Protein AF-K1V2Y6-F1 (afdb_monomer_lite)

Sequence (268 aa):
MAPQPPSPSTVHPDRLVDAHNSGSFIQLQKGDAKVVPPLTASVAVAVDGRPIAPVGLAAPDGSMNMGKQVMSPALLFSETAAEAPTPQSSLPAIDVVIPQTKPLTDALWDKLDDVVNRIDGGWGKVEKEAAEGHDGRKILVAGLLPPPLTLNSSKLQNDAAYVTHMTRLTQLSLHSDVVLKALPPVIDTTVASEPWWEDERELARVVKIIPAAASAGTVSKEDGVIVPISGEKWYALFRQCVAELGEDKGAMTDIMAANAERLYALTQ

Structure (mmCIF, N/CA/C/O backbone):
data_AF-K1V2Y6-F1
#
_entry.id   AF-K1V2Y6-F1
#
loop_
_atom_site.group_PDB
_atom_site.id
_atom_site.type_symbol
_atom_site.label_atom_id
_atom_site.label_alt_id
_atom_site.label_comp_id
_atom_site.label_asym_id
_atom_site.label_entity_id
_atom_site.label_seq_id
_atom_site.pdbx_PDB_ins_code
_atom_site.Cartn_x
_atom_site.Cartn_y
_atom_site.Cartn_z
_atom_site.occupancy
_atom_site.B_iso_or_equiv
_atom_site.auth_seq_id
_atom_site.auth_comp_id
_atom_site.auth_asym_id
_atom_site.auth_atom_id
_atom_site.pdbx_PDB_model_num
ATOM 1 N N . MET A 1 1 ? 28.833 -9.758 23.414 1.00 58.53 1 MET A N 1
ATOM 2 C CA . MET A 1 1 ? 27.531 -9.064 23.509 1.00 58.53 1 MET A CA 1
ATOM 3 C C . MET A 1 1 ? 27.225 -8.514 22.132 1.00 58.53 1 MET A C 1
ATOM 5 O O . MET A 1 1 ? 28.069 -7.801 21.606 1.00 58.53 1 MET A O 1
ATOM 9 N N . ALA A 1 2 ? 26.109 -8.907 21.520 1.00 57.78 2 ALA A N 1
ATOM 10 C CA . ALA A 1 2 ? 25.683 -8.296 20.264 1.00 57.78 2 ALA A CA 1
ATOM 11 C C . ALA A 1 2 ? 25.180 -6.863 20.546 1.00 57.78 2 ALA A C 1
ATOM 13 O O . ALA A 1 2 ? 24.573 -6.653 21.602 1.00 57.78 2 ALA A O 1
ATOM 14 N N . PRO A 1 3 ? 25.462 -5.878 19.675 1.00 69.50 3 PRO A N 1
ATOM 15 C CA . PRO A 1 3 ? 24.924 -4.528 19.817 1.00 69.50 3 PRO A CA 1
ATOM 16 C C . PRO A 1 3 ? 23.391 -4.567 19.777 1.00 69.50 3 PRO A C 1
ATOM 18 O O . PRO A 1 3 ? 22.807 -5.341 19.021 1.00 69.50 3 PRO A O 1
ATOM 21 N N . GLN A 1 4 ? 22.739 -3.756 20.616 1.00 67.50 4 GLN A N 1
ATOM 22 C CA . GLN A 1 4 ? 21.285 -3.602 20.553 1.00 67.50 4 GLN A CA 1
ATOM 23 C C . GLN A 1 4 ? 20.895 -2.944 19.222 1.00 67.50 4 GLN A C 1
ATOM 25 O O . GLN A 1 4 ? 21.634 -2.074 18.749 1.00 67.50 4 GLN A O 1
ATOM 30 N N . PRO A 1 5 ? 19.757 -3.336 18.621 1.00 66.06 5 PRO A N 1
ATOM 31 C CA . PRO A 1 5 ? 19.265 -2.676 17.424 1.00 66.06 5 PRO A CA 1
ATOM 32 C C . PRO A 1 5 ? 19.012 -1.185 17.712 1.00 66.06 5 PRO A C 1
ATOM 34 O O . PRO A 1 5 ? 18.640 -0.829 18.837 1.00 66.06 5 PRO A O 1
ATOM 37 N N . PRO A 1 6 ? 19.240 -0.301 16.726 1.00 64.75 6 PRO A N 1
ATOM 38 C CA . PRO A 1 6 ? 18.967 1.122 16.879 1.00 64.75 6 PRO A CA 1
ATOM 39 C C . PRO A 1 6 ? 17.493 1.349 17.232 1.00 64.75 6 PRO A C 1
ATOM 41 O O . PRO A 1 6 ? 16.613 0.602 16.807 1.00 64.75 6 PRO A O 1
ATOM 44 N N . SER A 1 7 ? 17.212 2.400 18.008 1.00 68.19 7 SER A N 1
ATOM 45 C CA . SER A 1 7 ? 15.826 2.761 18.320 1.00 68.19 7 SER A CA 1
ATOM 46 C C . SER A 1 7 ? 15.068 3.046 17.016 1.00 68.19 7 SER A C 1
ATOM 48 O O . SER A 1 7 ? 15.585 3.817 16.199 1.00 68.19 7 SER A O 1
ATOM 50 N N . PRO A 1 8 ? 13.837 2.538 16.826 1.00 61.91 8 PRO A N 1
ATOM 51 C CA . PRO A 1 8 ? 13.010 2.825 15.650 1.00 61.91 8 PRO A CA 1
ATOM 52 C C . PRO A 1 8 ? 12.857 4.324 15.354 1.00 61.91 8 PRO A C 1
ATOM 54 O O . PRO A 1 8 ? 12.756 4.745 14.207 1.00 61.91 8 PRO A O 1
ATOM 57 N N . SER A 1 9 ? 12.921 5.152 16.399 1.00 65.50 9 SER A N 1
ATOM 58 C CA . SER A 1 9 ? 12.870 6.613 16.317 1.00 65.50 9 SER A CA 1
ATOM 59 C C . SER A 1 9 ? 14.142 7.279 15.770 1.00 65.50 9 SER A C 1
ATOM 61 O O . SER A 1 9 ? 14.173 8.501 15.691 1.00 65.50 9 SER A O 1
ATOM 63 N N . THR A 1 10 ? 15.205 6.520 15.479 1.00 69.81 10 THR A N 1
ATOM 64 C CA . THR A 1 10 ? 16.507 7.038 15.010 1.00 69.81 10 THR A CA 1
ATOM 65 C C . THR A 1 10 ? 16.841 6.656 13.569 1.00 69.81 10 THR A C 1
ATOM 67 O O . THR A 1 10 ? 17.795 7.192 13.004 1.00 69.81 10 THR A O 1
ATOM 70 N N . VAL A 1 11 ? 16.055 5.770 12.949 1.00 75.50 11 VAL A N 1
ATOM 71 C CA . VAL A 1 11 ? 16.239 5.365 11.550 1.00 75.50 11 VAL A CA 1
ATOM 72 C C . VAL A 1 11 ? 15.386 6.271 10.662 1.00 75.50 11 VAL A C 1
ATOM 74 O O . VAL A 1 11 ? 14.174 6.099 10.536 1.00 75.50 11 VAL A O 1
ATOM 77 N N . HIS A 1 12 ? 16.028 7.270 10.060 1.00 76.44 12 HIS A N 1
ATOM 78 C CA . HIS A 1 12 ? 15.397 8.189 9.113 1.00 76.44 12 HIS A CA 1
ATOM 79 C C . HIS A 1 12 ? 15.939 7.923 7.707 1.00 76.44 12 HIS A C 1
ATOM 81 O O . HIS A 1 12 ? 17.158 7.767 7.573 1.00 76.44 12 HIS A O 1
ATOM 87 N N . PRO A 1 13 ? 15.085 7.896 6.666 1.00 77.00 13 PRO A N 1
ATOM 88 C CA . PRO A 1 13 ? 15.591 7.828 5.305 1.00 77.00 13 PRO A CA 1
ATOM 89 C C . PRO A 1 13 ? 16.355 9.114 4.973 1.00 77.00 13 PRO A C 1
ATOM 91 O O . PRO A 1 13 ? 16.107 10.163 5.568 1.00 77.00 13 PRO A O 1
ATOM 94 N N . ASP A 1 14 ? 17.278 9.058 4.017 1.00 79.19 14 ASP A N 1
ATOM 95 C CA . ASP A 1 14 ? 18.017 10.262 3.601 1.00 79.19 14 ASP A CA 1
ATOM 96 C C . ASP A 1 14 ? 17.123 11.289 2.894 1.00 79.19 14 ASP A C 1
ATOM 98 O O . ASP A 1 14 ? 17.366 12.496 2.942 1.00 79.19 14 ASP A O 1
ATOM 102 N N . ARG A 1 15 ? 16.064 10.802 2.250 1.00 77.25 15 ARG A N 1
ATOM 103 C CA . ARG A 1 15 ? 15.128 11.578 1.441 1.00 77.25 15 ARG A CA 1
ATOM 104 C C . ARG A 1 15 ? 13.790 10.861 1.334 1.00 77.25 15 ARG A C 1
ATOM 106 O O . ARG A 1 15 ? 13.697 9.664 1.593 1.00 77.25 15 ARG A O 1
ATOM 113 N N . LEU A 1 16 ? 12.773 11.608 0.923 1.00 72.25 16 LEU A N 1
ATOM 114 C CA . LEU A 1 16 ? 11.449 11.097 0.579 1.00 72.25 16 LEU A CA 1
ATOM 115 C C . LEU A 1 16 ? 11.135 11.420 -0.886 1.00 72.25 16 LEU A C 1
ATOM 117 O O . LEU A 1 16 ? 11.496 12.498 -1.378 1.00 72.25 16 LEU A O 1
ATOM 121 N N . VAL A 1 17 ? 10.449 10.496 -1.557 1.00 74.00 17 VAL A N 1
ATOM 122 C CA . VAL A 1 17 ? 9.829 10.711 -2.870 1.00 74.00 17 VAL A CA 1
ATOM 123 C C . VAL A 1 17 ? 8.355 10.344 -2.768 1.00 74.00 17 VAL A C 1
ATOM 125 O O . VAL A 1 17 ? 8.012 9.208 -2.455 1.00 74.00 17 VAL A O 1
ATOM 128 N N . ASP A 1 18 ? 7.483 11.313 -3.037 1.00 69.31 18 ASP A N 1
ATOM 129 C CA . ASP A 1 18 ? 6.034 11.105 -3.042 1.00 69.31 18 ASP A CA 1
ATOM 130 C C . ASP A 1 18 ? 5.542 11.010 -4.487 1.00 69.31 18 ASP A C 1
ATOM 132 O O . ASP A 1 18 ? 5.416 12.006 -5.207 1.00 69.31 18 ASP A O 1
ATOM 136 N N . ALA A 1 19 ? 5.315 9.784 -4.943 1.00 62.69 19 ALA A N 1
ATOM 137 C CA . ALA A 1 19 ? 4.669 9.547 -6.219 1.00 62.69 19 ALA A CA 1
ATOM 138 C C . ALA A 1 19 ? 3.157 9.591 -6.006 1.00 62.69 19 ALA A C 1
ATOM 140 O O . ALA A 1 19 ? 2.675 8.751 -5.270 1.00 62.69 19 ALA A O 1
ATOM 141 N N . HIS A 1 20 ? 2.396 10.434 -6.705 1.00 63.47 20 HIS A N 1
ATOM 142 C CA . HIS A 1 20 ? 0.940 10.667 -6.585 1.00 63.47 20 HIS A CA 1
ATOM 143 C C . HIS A 1 20 ? 0.507 11.463 -5.348 1.00 63.47 20 HIS A C 1
ATOM 145 O O . HIS A 1 20 ? -0.026 10.905 -4.386 1.00 63.47 20 HIS A O 1
ATOM 151 N N . ASN A 1 21 ? 0.621 12.786 -5.446 1.00 56.56 21 ASN A N 1
ATOM 152 C CA . ASN A 1 21 ? -0.099 13.711 -4.583 1.00 56.56 21 ASN A CA 1
ATOM 153 C C . ASN A 1 21 ? -1.134 14.485 -5.414 1.00 56.56 21 ASN A C 1
ATOM 155 O O . ASN A 1 21 ? -0.781 15.214 -6.344 1.00 56.56 21 ASN A O 1
ATOM 159 N N . SER A 1 22 ? -2.420 14.325 -5.099 1.00 45.75 22 SER A N 1
ATOM 160 C CA . SER A 1 22 ? -3.503 15.092 -5.715 1.00 45.75 22 SER A CA 1
ATOM 161 C C . SER A 1 22 ? -3.604 16.479 -5.066 1.00 45.75 22 SER A C 1
ATOM 163 O O . SER A 1 22 ? -4.520 16.759 -4.298 1.00 45.75 22 SER A O 1
ATOM 165 N N . GLY A 1 23 ? -2.642 17.352 -5.367 1.00 39.84 23 GLY A N 1
ATOM 166 C CA . GLY A 1 23 ? -2.795 18.806 -5.231 1.00 39.84 23 GLY A CA 1
ATOM 167 C C . GLY A 1 23 ? -2.574 19.432 -3.851 1.00 39.84 23 GLY A C 1
ATOM 168 O O . GLY A 1 23 ? -2.610 20.657 -3.755 1.00 39.84 23 GLY A O 1
ATOM 169 N N . SER A 1 24 ? -2.275 18.669 -2.802 1.00 40.28 24 SER A N 1
ATOM 170 C CA . SER A 1 24 ? -1.803 19.237 -1.534 1.00 40.28 24 SER A CA 1
ATOM 171 C C . SER A 1 24 ? -0.589 18.460 -1.062 1.00 40.28 24 SER A C 1
ATOM 173 O O . SER A 1 24 ? -0.712 17.452 -0.363 1.00 40.28 24 SER A O 1
ATOM 175 N N . PHE A 1 25 ? 0.592 18.940 -1.460 1.00 42.94 25 PHE A N 1
ATOM 176 C CA . PHE A 1 25 ? 1.857 18.471 -0.908 1.00 42.94 25 PHE A CA 1
ATOM 177 C C . PHE A 1 25 ? 1.749 18.397 0.609 1.00 42.94 25 PHE A C 1
ATOM 179 O O . PHE A 1 25 ? 1.223 19.314 1.246 1.00 42.94 25 PHE A O 1
ATOM 186 N N . ILE A 1 26 ? 2.257 17.310 1.183 1.00 43.88 26 ILE A N 1
ATOM 187 C CA . ILE A 1 26 ? 2.395 17.193 2.627 1.00 43.88 26 ILE A CA 1
ATOM 188 C C . ILE A 1 26 ? 3.368 18.292 3.047 1.00 43.88 26 ILE A C 1
ATOM 190 O O . ILE A 1 26 ? 4.584 18.150 2.924 1.00 43.88 26 ILE A O 1
ATOM 194 N N . GLN A 1 27 ? 2.830 19.424 3.502 1.00 42.50 27 GLN A N 1
ATOM 195 C CA . GLN A 1 27 ? 3.599 20.389 4.265 1.00 42.50 27 GLN A CA 1
ATOM 196 C C . GLN A 1 27 ? 3.942 19.694 5.572 1.00 42.50 27 GLN A C 1
ATOM 198 O O . GLN A 1 27 ? 3.168 19.705 6.526 1.00 42.50 27 GLN A O 1
ATOM 203 N N . LEU A 1 28 ? 5.105 19.050 5.588 1.00 47.72 28 LEU A N 1
ATOM 204 C CA . LEU A 1 28 ? 5.756 18.629 6.812 1.00 47.72 28 LEU A CA 1
ATOM 205 C C . LEU A 1 28 ? 6.037 19.914 7.587 1.00 47.72 28 LEU A C 1
ATOM 207 O O . LEU A 1 28 ? 6.990 20.640 7.286 1.00 47.72 28 LEU A O 1
ATOM 211 N N . GLN A 1 29 ? 5.134 20.274 8.500 1.00 42.12 29 GLN A N 1
ATOM 212 C CA . GLN A 1 29 ? 5.320 21.466 9.303 1.00 42.12 29 GLN A CA 1
ATOM 213 C C . GLN A 1 29 ? 6.595 21.269 10.116 1.00 42.12 29 GLN A C 1
ATOM 215 O O . GLN A 1 29 ? 6.777 20.270 10.802 1.00 42.12 29 GLN A O 1
ATOM 220 N N . LYS A 1 30 ? 7.499 22.245 10.044 1.00 43.12 30 LYS A N 1
ATOM 221 C CA . LYS A 1 30 ? 8.776 22.242 10.773 1.00 43.12 30 LYS A CA 1
ATOM 222 C C . LYS A 1 30 ? 8.592 22.385 12.301 1.00 43.12 30 LYS A C 1
ATOM 224 O O . LYS A 1 30 ? 9.567 22.616 13.010 1.00 43.12 30 LYS A O 1
ATOM 229 N N . GLY A 1 31 ? 7.356 22.305 12.794 1.00 44.03 31 GLY A N 1
ATOM 230 C CA . GLY A 1 31 ? 6.991 22.419 14.199 1.00 44.03 31 GLY A CA 1
ATOM 231 C C . GLY A 1 31 ? 6.836 21.036 14.818 1.00 44.03 31 GLY A C 1
ATOM 232 O O . GLY A 1 31 ? 5.946 20.288 14.447 1.00 44.03 31 GLY A O 1
ATOM 233 N N . ASP A 1 32 ? 7.719 20.729 15.761 1.00 39.53 32 ASP A N 1
ATOM 234 C CA . ASP A 1 32 ? 7.672 19.631 16.737 1.00 39.53 32 ASP A CA 1
ATOM 235 C C . ASP A 1 32 ? 8.124 18.219 16.318 1.00 39.53 32 ASP A C 1
ATOM 237 O O . ASP A 1 32 ? 8.589 17.471 17.185 1.00 39.53 32 ASP A O 1
ATOM 241 N N . ALA A 1 33 ? 8.186 17.869 15.030 1.00 46.88 33 ALA A N 1
ATOM 242 C CA . ALA A 1 33 ? 8.890 16.655 14.600 1.00 46.88 33 ALA A CA 1
ATOM 243 C C . ALA A 1 33 ? 10.394 16.916 14.413 1.00 46.88 33 ALA A C 1
ATOM 245 O O . ALA A 1 33 ? 10.852 17.430 13.389 1.00 46.88 33 ALA A O 1
ATOM 246 N N . LYS A 1 34 ? 11.206 16.531 15.405 1.00 49.88 34 LYS A N 1
ATOM 247 C CA . LYS A 1 34 ? 12.663 16.435 15.234 1.00 49.88 34 LYS A CA 1
ATOM 248 C C . LYS A 1 34 ? 12.961 15.416 14.120 1.00 49.88 34 LYS A C 1
ATOM 250 O O . LYS A 1 34 ? 12.931 14.216 14.355 1.00 49.88 34 LYS A O 1
ATOM 255 N N . VAL A 1 35 ? 13.306 15.931 12.938 1.00 58.50 35 VAL A N 1
ATOM 256 C CA . VAL A 1 35 ? 13.871 15.224 11.771 1.00 58.50 35 VAL A CA 1
ATOM 257 C C . VAL A 1 35 ? 12.844 14.493 10.888 1.00 58.50 35 VAL A C 1
ATOM 259 O O . VAL A 1 35 ? 12.757 13.264 10.878 1.00 58.50 35 VAL A O 1
ATOM 262 N N . VAL A 1 36 ? 12.117 15.249 10.056 1.00 57.72 36 VAL A N 1
ATOM 263 C CA . VAL A 1 36 ? 11.545 14.691 8.818 1.00 57.72 36 VAL A CA 1
ATOM 264 C C . VAL A 1 36 ? 12.485 14.997 7.642 1.00 57.72 36 VAL A C 1
ATOM 266 O O . VAL A 1 36 ? 12.872 16.158 7.482 1.00 57.72 36 VAL A O 1
ATOM 269 N N . PRO A 1 37 ? 12.891 13.994 6.843 1.00 64.31 37 PRO A N 1
ATOM 270 C CA . PRO A 1 37 ? 13.761 14.197 5.682 1.00 64.31 37 PRO A CA 1
ATOM 271 C C . PRO A 1 37 ? 13.122 15.101 4.617 1.00 64.31 37 PRO A C 1
ATOM 273 O O . PRO A 1 37 ? 11.896 15.108 4.483 1.00 64.31 37 PRO A O 1
ATOM 276 N N . PRO A 1 38 ? 13.923 15.855 3.842 1.00 65.75 38 PRO A N 1
ATOM 277 C CA . PRO A 1 38 ? 13.399 16.695 2.773 1.00 65.75 38 PRO A CA 1
ATOM 278 C C . PRO A 1 38 ? 12.773 15.848 1.652 1.00 65.75 38 PRO A C 1
ATOM 280 O O . PRO A 1 38 ? 13.292 14.790 1.280 1.00 65.75 38 PRO A O 1
ATOM 283 N N . LEU A 1 39 ? 11.668 16.339 1.085 1.00 66.12 39 LEU A N 1
ATOM 284 C CA . LEU A 1 39 ? 11.108 15.816 -0.161 1.00 66.12 39 LEU A CA 1
ATOM 285 C C . LEU A 1 39 ? 12.048 16.199 -1.313 1.00 66.12 39 LEU A C 1
ATOM 287 O O . LEU A 1 39 ? 12.338 17.379 -1.501 1.00 66.12 39 LEU A O 1
ATOM 291 N N . THR A 1 40 ? 12.534 15.214 -2.069 1.00 64.25 40 THR A N 1
ATOM 292 C CA . THR A 1 40 ? 13.549 15.433 -3.126 1.00 64.25 40 THR A CA 1
ATOM 293 C C . THR A 1 40 ? 12.996 15.324 -4.543 1.00 64.25 40 THR A C 1
ATOM 295 O O . THR A 1 40 ? 13.532 15.942 -5.464 1.00 64.25 40 THR A O 1
ATOM 298 N N . ALA A 1 41 ? 11.900 14.589 -4.724 1.00 62.94 41 ALA A N 1
ATOM 299 C CA . ALA A 1 41 ? 11.197 14.464 -5.992 1.00 62.94 41 ALA A CA 1
ATOM 300 C C . ALA A 1 41 ? 9.711 14.153 -5.764 1.00 62.94 41 ALA A C 1
ATOM 302 O O . ALA A 1 41 ? 9.315 13.704 -4.684 1.00 62.94 41 ALA A O 1
ATOM 303 N N . SER A 1 42 ? 8.894 14.391 -6.789 1.00 64.44 42 SER A N 1
ATOM 304 C CA . SER A 1 42 ? 7.477 14.022 -6.786 1.00 64.44 42 SER A CA 1
ATOM 305 C C . SER A 1 42 ? 7.043 13.556 -8.170 1.00 64.44 42 SER A C 1
ATOM 307 O O . SER A 1 42 ? 7.584 14.006 -9.180 1.00 64.44 42 SER A O 1
ATOM 309 N N . VAL A 1 43 ? 6.065 12.656 -8.226 1.00 62.62 43 VAL A N 1
ATOM 310 C CA . VAL A 1 43 ? 5.520 12.162 -9.499 1.00 62.62 43 VAL A CA 1
ATOM 311 C C . VAL A 1 43 ? 4.056 12.537 -9.598 1.00 62.62 43 VAL A C 1
ATOM 313 O O . VAL A 1 43 ? 3.275 12.275 -8.681 1.00 62.62 43 VAL A O 1
ATOM 316 N N . ALA A 1 44 ? 3.698 13.177 -10.708 1.00 63.19 44 ALA A N 1
ATOM 317 C CA . ALA A 1 44 ? 2.331 13.573 -11.009 1.00 63.19 44 ALA A CA 1
ATOM 318 C C . ALA A 1 44 ? 1.752 12.636 -12.069 1.00 63.19 44 ALA A C 1
ATOM 320 O O . ALA A 1 44 ? 2.407 12.323 -13.062 1.00 63.19 44 ALA A O 1
ATOM 321 N N . VAL A 1 45 ? 0.508 12.214 -11.871 1.00 58.66 45 VAL A N 1
ATOM 322 C CA . VAL A 1 45 ? -0.106 11.173 -12.697 1.00 58.66 45 VAL A CA 1
ATOM 323 C C . VAL A 1 45 ? -1.267 11.731 -13.493 1.00 58.66 45 VAL A C 1
ATOM 325 O O . VAL A 1 45 ? -2.284 12.117 -12.924 1.00 58.66 45 VAL A O 1
ATOM 328 N N . ALA A 1 46 ? -1.102 11.794 -14.816 1.00 58.72 46 ALA A N 1
ATOM 329 C CA . ALA A 1 46 ? -2.128 12.290 -15.727 1.00 58.72 46 ALA A CA 1
ATOM 330 C C . ALA A 1 46 ? -3.104 11.175 -16.095 1.00 58.72 46 ALA A C 1
ATOM 332 O O . ALA A 1 46 ? -2.778 10.276 -16.866 1.00 58.72 46 ALA A O 1
ATOM 333 N N . VAL A 1 47 ? -4.323 11.282 -15.575 1.00 53.25 47 VAL A N 1
ATOM 334 C CA . VAL A 1 47 ? -5.370 10.264 -15.733 1.00 53.25 47 VAL A CA 1
ATOM 335 C C . VAL A 1 47 ? -6.022 10.269 -17.130 1.00 53.25 47 VAL A C 1
ATOM 337 O O . VAL A 1 47 ? -6.588 9.264 -17.525 1.00 53.25 47 VAL A O 1
ATOM 340 N N . ASP A 1 48 ? -5.856 11.325 -17.937 1.00 51.75 48 ASP A N 1
ATOM 341 C CA . ASP A 1 48 ? -6.516 11.451 -19.257 1.00 51.75 48 ASP A CA 1
ATOM 342 C C . ASP A 1 48 ? -5.591 11.997 -20.362 1.00 51.75 48 ASP A C 1
ATOM 344 O O . ASP A 1 48 ? -6.033 12.690 -21.281 1.00 51.75 48 ASP A O 1
ATOM 348 N N . GLY A 1 49 ? -4.270 11.826 -20.224 1.00 44.62 49 GLY A N 1
ATOM 349 C CA . GLY A 1 49 ? -3.286 12.456 -21.121 1.00 44.62 49 GLY A CA 1
ATOM 350 C C . GLY A 1 49 ? -3.287 13.995 -21.083 1.00 44.62 49 GLY A C 1
ATOM 351 O O . GLY A 1 49 ? -2.533 14.642 -21.809 1.00 44.62 49 GLY A O 1
ATOM 352 N N . ARG A 1 50 ? -4.117 14.603 -20.225 1.00 43.22 50 ARG A N 1
ATOM 353 C CA . ARG A 1 50 ? -4.117 16.041 -19.969 1.00 43.22 50 ARG A CA 1
ATOM 354 C C . ARG A 1 50 ? -2.931 16.374 -19.063 1.00 43.22 50 ARG A C 1
ATOM 356 O O . ARG A 1 50 ? -2.810 15.763 -17.999 1.00 43.22 50 ARG A O 1
ATOM 363 N N . PRO A 1 51 ? -2.069 17.330 -19.445 1.00 42.56 51 PRO A N 1
ATOM 364 C CA . PRO A 1 51 ? -0.972 17.749 -18.590 1.00 42.56 51 PRO A CA 1
ATOM 365 C C . PRO A 1 51 ? -1.537 18.304 -17.279 1.00 42.56 51 PRO A C 1
ATOM 367 O O . PRO A 1 51 ? -2.347 19.233 -17.282 1.00 42.56 51 PRO A O 1
ATOM 370 N N . ILE A 1 52 ? -1.114 17.730 -16.153 1.00 48.41 52 ILE A N 1
ATOM 371 C CA . ILE A 1 52 ? -1.294 18.357 -14.846 1.00 48.41 52 ILE A CA 1
ATOM 372 C C . ILE A 1 52 ? -0.312 19.522 -14.826 1.00 48.41 52 ILE A C 1
ATOM 374 O O . ILE A 1 52 ? 0.887 19.313 -15.012 1.00 48.41 52 ILE A O 1
ATOM 378 N N . ALA A 1 53 ? -0.810 20.748 -14.653 1.00 47.62 53 ALA A N 1
ATOM 379 C CA . ALA A 1 53 ? 0.062 21.907 -14.519 1.00 47.62 53 ALA A CA 1
ATOM 380 C C . ALA A 1 53 ? 1.073 21.646 -13.383 1.00 47.62 53 ALA A C 1
ATOM 382 O O . ALA A 1 53 ? 0.655 21.174 -12.322 1.00 47.62 53 ALA A O 1
ATOM 383 N N . PRO A 1 54 ? 2.378 21.914 -13.573 1.00 46.53 54 PRO A N 1
ATOM 384 C CA . PRO A 1 54 ? 3.351 21.779 -12.499 1.00 46.53 54 PRO A CA 1
ATOM 385 C C . PRO A 1 54 ? 2.930 22.697 -11.348 1.00 46.53 54 PRO A C 1
ATOM 387 O O . PRO A 1 54 ? 2.949 23.923 -11.471 1.00 46.53 54 PRO A O 1
ATOM 390 N N . VAL A 1 55 ? 2.476 22.104 -10.243 1.00 46.03 55 VAL A N 1
ATOM 391 C CA . VAL A 1 55 ? 2.101 22.850 -9.041 1.00 46.03 55 VAL A CA 1
ATOM 392 C C . VAL A 1 55 ? 3.401 23.176 -8.314 1.00 46.03 55 VAL A C 1
ATOM 394 O O . VAL A 1 55 ? 3.901 22.384 -7.522 1.00 46.03 55 VAL A O 1
ATOM 397 N N . GLY A 1 56 ? 3.993 24.324 -8.642 1.00 42.38 56 GLY A N 1
ATOM 398 C CA . GLY A 1 56 ? 5.183 24.820 -7.958 1.00 42.38 56 GLY A CA 1
ATOM 399 C C . GLY A 1 56 ? 4.857 25.232 -6.521 1.00 42.38 56 GLY A C 1
ATOM 400 O O . GLY A 1 56 ? 3.927 26.002 -6.286 1.00 42.38 56 GLY A O 1
ATOM 401 N N . LEU A 1 57 ? 5.640 24.750 -5.556 1.00 43.03 57 LEU A N 1
ATOM 402 C CA . LEU A 1 5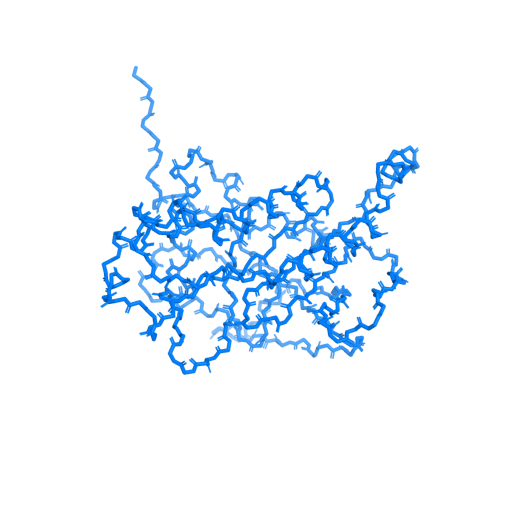7 ? 5.695 25.321 -4.211 1.00 43.03 57 LEU A CA 1
ATOM 403 C C . LEU A 1 57 ? 6.796 26.384 -4.162 1.00 43.03 57 LEU A C 1
ATOM 405 O O . LEU A 1 57 ? 7.949 26.113 -4.498 1.00 43.03 57 LEU A O 1
ATOM 409 N N . ALA A 1 58 ? 6.454 27.576 -3.678 1.00 38.12 58 ALA A N 1
ATOM 410 C CA . ALA A 1 58 ? 7.447 28.496 -3.142 1.00 38.12 58 ALA A CA 1
ATOM 411 C C . ALA A 1 58 ? 7.894 27.970 -1.769 1.00 38.12 58 ALA A C 1
ATOM 413 O O . ALA A 1 58 ? 7.056 27.716 -0.900 1.00 38.12 58 ALA A O 1
ATOM 414 N N . ALA A 1 59 ? 9.197 27.788 -1.558 1.00 43.62 59 ALA A N 1
ATOM 415 C CA . ALA A 1 59 ? 9.736 27.572 -0.224 1.00 43.62 59 ALA A CA 1
ATOM 416 C C . ALA A 1 59 ? 9.537 28.843 0.635 1.00 43.62 59 ALA A C 1
ATOM 418 O O . ALA A 1 59 ? 9.278 29.923 0.096 1.00 43.62 59 ALA A O 1
ATOM 419 N N . PRO A 1 60 ? 9.651 28.755 1.975 1.00 42.22 60 PRO A N 1
ATOM 420 C CA . PRO A 1 60 ? 9.450 29.898 2.876 1.00 42.22 60 PRO A CA 1
ATOM 421 C C . PRO A 1 60 ? 10.393 31.088 2.621 1.00 42.22 60 PRO A C 1
ATOM 423 O O . PRO A 1 60 ? 10.130 32.187 3.097 1.00 42.22 60 PRO A O 1
ATOM 426 N N . ASP A 1 61 ? 11.486 30.871 1.889 1.00 46.12 61 ASP A N 1
ATOM 427 C CA . ASP A 1 61 ? 12.465 31.877 1.465 1.00 46.12 61 ASP A CA 1
ATOM 428 C C . ASP A 1 61 ? 12.231 32.396 0.029 1.00 46.12 61 ASP A C 1
ATOM 430 O O . ASP A 1 61 ? 13.033 33.171 -0.490 1.00 46.12 61 ASP A O 1
ATOM 434 N N . GLY A 1 62 ? 11.142 31.981 -0.626 1.00 45.72 62 GLY A N 1
ATOM 435 C CA . GLY A 1 62 ? 10.832 32.323 -2.014 1.00 45.72 62 GLY A CA 1
ATOM 436 C C . GLY A 1 62 ? 11.622 31.527 -3.057 1.00 45.72 62 GLY A C 1
ATOM 437 O O . GLY A 1 62 ? 11.404 31.731 -4.252 1.00 45.72 62 GLY A O 1
ATOM 438 N N . SER A 1 63 ? 12.503 30.605 -2.651 1.00 45.84 63 SER A N 1
ATOM 439 C CA . SER A 1 63 ? 13.170 29.693 -3.582 1.00 45.84 63 SER A CA 1
ATOM 440 C C . SER A 1 63 ? 12.216 28.568 -3.994 1.00 45.84 63 SER A C 1
ATOM 442 O O . SER A 1 63 ? 11.479 28.016 -3.181 1.00 45.84 63 SER A O 1
ATOM 444 N N . MET A 1 64 ? 12.166 28.219 -5.277 1.00 43.66 64 MET A N 1
ATOM 445 C CA . MET A 1 64 ? 11.437 27.023 -5.696 1.00 43.66 64 MET A CA 1
ATOM 446 C C . MET A 1 64 ? 12.356 25.814 -5.513 1.00 43.66 64 MET A C 1
ATOM 448 O O . MET A 1 64 ? 13.222 25.568 -6.351 1.00 43.66 64 MET A O 1
ATOM 452 N N . ASN A 1 65 ? 12.157 25.032 -4.448 1.00 43.69 65 ASN A N 1
ATOM 453 C CA . ASN A 1 65 ? 12.681 23.666 -4.387 1.00 43.69 65 ASN A CA 1
ATOM 454 C C . ASN A 1 65 ? 11.848 22.796 -5.335 1.00 43.69 65 ASN A C 1
ATOM 456 O O . ASN A 1 65 ? 10.986 22.028 -4.913 1.00 43.69 65 ASN A O 1
ATOM 460 N N . MET A 1 66 ? 12.068 22.963 -6.637 1.00 50.28 66 MET A N 1
ATOM 461 C CA . MET A 1 66 ? 11.493 22.090 -7.651 1.00 50.28 66 MET A CA 1
ATOM 462 C C . MET A 1 66 ? 12.270 20.779 -7.602 1.00 50.28 66 MET A C 1
ATOM 464 O O . MET A 1 66 ? 13.247 20.588 -8.324 1.00 50.28 66 MET A O 1
ATOM 468 N N . GLY A 1 67 ? 11.853 19.877 -6.710 1.00 53.88 67 GLY A N 1
ATOM 469 C CA . GLY A 1 67 ? 12.171 18.465 -6.881 1.00 53.88 67 GLY A CA 1
ATOM 470 C C . GLY A 1 67 ? 11.797 18.046 -8.304 1.00 53.88 67 GLY A C 1
ATOM 471 O O . GLY A 1 67 ? 10.865 18.600 -8.895 1.00 53.88 67 GLY A O 1
ATOM 472 N N . LYS A 1 68 ? 12.537 17.101 -8.888 1.00 59.75 68 LYS A N 1
ATOM 473 C CA . LYS A 1 68 ? 12.258 16.651 -10.257 1.00 59.75 68 LYS A CA 1
ATOM 474 C C . LYS A 1 68 ? 10.817 16.145 -10.330 1.00 59.75 68 LYS A C 1
ATOM 476 O O . LYS A 1 68 ? 10.436 15.269 -9.553 1.00 59.75 68 LYS A O 1
ATOM 481 N N . GLN A 1 69 ? 10.033 16.723 -11.237 1.00 61.94 69 GLN A N 1
ATOM 482 C CA . GLN A 1 69 ? 8.665 16.300 -11.504 1.00 61.94 69 GLN A CA 1
ATOM 483 C C . GLN A 1 69 ? 8.654 15.470 -12.783 1.00 61.94 69 GLN A C 1
ATOM 485 O O . GLN A 1 69 ? 9.067 15.949 -13.839 1.00 61.94 69 GLN A O 1
ATOM 490 N N . VAL A 1 70 ? 8.169 14.235 -12.687 1.00 62.69 70 VAL A N 1
ATOM 491 C CA . VAL A 1 70 ? 7.950 13.359 -13.843 1.00 62.69 70 VAL A CA 1
ATOM 492 C C . VAL A 1 70 ? 6.460 13.091 -13.990 1.00 62.69 70 VAL A C 1
ATOM 494 O O . VAL A 1 70 ? 5.732 13.002 -12.999 1.00 62.69 70 VAL A O 1
ATOM 497 N N . MET A 1 71 ? 6.011 13.016 -15.243 1.00 64.62 71 MET A N 1
ATOM 498 C CA . MET A 1 71 ? 4.666 12.581 -15.591 1.00 64.62 71 MET A CA 1
ATOM 499 C C . MET A 1 71 ? 4.701 11.121 -16.021 1.00 64.62 71 MET A C 1
ATOM 501 O O . MET A 1 71 ? 5.495 10.753 -16.885 1.00 64.62 71 MET A O 1
ATOM 505 N N . SER A 1 72 ? 3.822 10.316 -15.435 1.00 63.62 72 SER A N 1
ATOM 506 C CA . SER A 1 72 ? 3.665 8.898 -15.755 1.00 63.62 72 SER A CA 1
ATOM 507 C C . SER A 1 72 ? 2.264 8.626 -16.325 1.00 63.62 72 SER A C 1
ATOM 509 O O . SER A 1 72 ? 1.300 9.283 -15.906 1.00 63.62 72 SER A O 1
ATOM 511 N N . PRO A 1 73 ? 2.132 7.734 -17.329 1.00 68.31 73 PRO A N 1
ATOM 512 C CA . PRO A 1 73 ? 0.846 7.371 -17.902 1.00 68.31 73 PRO A CA 1
ATOM 513 C C . PRO A 1 73 ? 0.071 6.503 -16.909 1.00 68.31 73 PRO A C 1
ATOM 515 O O . PRO A 1 73 ? 0.597 5.506 -16.414 1.00 68.31 73 PRO A O 1
ATOM 518 N N . ALA A 1 74 ? -1.195 6.850 -16.677 1.00 74.75 74 ALA A N 1
ATOM 519 C CA . ALA A 1 74 ? -2.091 6.052 -15.853 1.00 74.75 74 ALA A CA 1
ATOM 520 C C . ALA A 1 74 ? -3.157 5.322 -16.666 1.00 74.75 74 ALA A C 1
ATOM 522 O O . ALA A 1 74 ? -3.785 5.877 -17.567 1.00 74.75 74 ALA A O 1
ATOM 523 N N . LEU A 1 75 ? -3.403 4.081 -16.272 1.00 76.56 75 LEU A N 1
ATOM 524 C CA . LEU A 1 75 ? -4.570 3.294 -16.613 1.00 76.56 75 LEU A CA 1
ATOM 525 C C . LEU A 1 75 ? -5.570 3.430 -15.468 1.00 76.56 75 LEU A C 1
ATOM 527 O O . LEU A 1 75 ? -5.323 2.947 -14.361 1.00 76.56 75 LEU A O 1
ATOM 531 N N . LEU A 1 76 ? -6.697 4.097 -15.724 1.00 76.81 76 LEU A N 1
ATOM 532 C CA . LEU A 1 76 ? -7.769 4.187 -14.740 1.00 76.81 76 LEU A CA 1
ATOM 533 C C . LEU A 1 76 ? -8.492 2.841 -14.648 1.00 76.81 76 LEU A C 1
ATOM 535 O O . LEU A 1 76 ? -9.146 2.394 -15.594 1.00 76.81 76 LEU A O 1
ATOM 539 N N . PHE A 1 77 ? -8.408 2.212 -13.485 1.00 76.62 77 PHE A N 1
ATOM 540 C CA . PHE A 1 77 ? -9.095 0.965 -13.213 1.00 76.62 77 PHE A CA 1
ATOM 541 C C . PHE A 1 77 ? -10.520 1.246 -12.720 1.00 76.62 77 PHE A C 1
ATOM 543 O O . PHE A 1 77 ? -10.738 1.574 -11.556 1.00 76.62 77 PHE A O 1
ATOM 550 N N . SER A 1 78 ? -11.503 1.132 -13.615 1.00 75.56 78 SER A N 1
ATOM 551 C CA . SER A 1 78 ? -12.922 1.293 -13.278 1.00 75.56 78 SER A CA 1
ATOM 552 C C . SER A 1 78 ? -13.691 -0.018 -13.429 1.00 75.56 78 SER A C 1
ATOM 554 O O . SER A 1 78 ? -13.479 -0.786 -14.375 1.00 75.56 78 SER A O 1
ATOM 556 N N . GLU A 1 79 ? -14.651 -0.237 -12.531 1.00 70.81 79 GLU A N 1
ATOM 557 C CA . GLU A 1 79 ? -15.628 -1.326 -12.615 1.00 70.81 79 GLU A CA 1
ATOM 558 C C . GLU A 1 79 ? -16.404 -1.270 -13.938 1.00 70.81 79 GLU A C 1
ATOM 560 O O . GLU A 1 79 ? -16.556 -2.283 -14.616 1.00 70.81 79 GLU A O 1
ATOM 565 N N . THR A 1 80 ? -16.777 -0.061 -14.369 1.00 70.88 80 THR A N 1
ATOM 566 C CA . THR A 1 80 ? -17.591 0.186 -15.569 1.00 70.88 80 THR A CA 1
ATOM 567 C C . THR A 1 80 ? -16.840 0.051 -16.892 1.00 70.88 80 THR A C 1
ATOM 569 O O . THR A 1 80 ? -17.469 0.056 -17.950 1.00 70.88 80 THR A O 1
ATOM 572 N N . ALA A 1 81 ? -15.509 -0.058 -16.874 1.00 67.44 81 ALA A N 1
ATOM 573 C CA . ALA A 1 81 ? -14.734 -0.196 -18.103 1.00 67.44 81 ALA A CA 1
ATOM 574 C C . ALA A 1 81 ? -14.963 -1.589 -18.715 1.00 67.44 81 ALA A C 1
ATOM 576 O O . ALA A 1 81 ? -14.588 -2.594 -18.111 1.00 67.44 81 ALA A O 1
ATOM 577 N N . ALA A 1 82 ? -15.572 -1.655 -19.901 1.00 60.47 82 ALA A N 1
ATOM 578 C CA . ALA A 1 82 ? -15.886 -2.920 -20.571 1.00 60.47 82 ALA A CA 1
ATOM 579 C C . ALA A 1 82 ? -14.632 -3.702 -21.006 1.00 60.47 82 ALA A C 1
ATOM 581 O O . ALA A 1 82 ? -14.647 -4.929 -21.024 1.00 60.47 82 ALA A O 1
ATOM 582 N N . GLU A 1 83 ? -13.536 -3.003 -21.304 1.00 61.06 83 GLU A N 1
ATOM 583 C CA . GLU A 1 83 ? -12.259 -3.599 -21.694 1.00 61.06 83 GLU A CA 1
ATOM 584 C C . GLU A 1 83 ? -11.111 -3.008 -20.877 1.00 61.06 83 GLU A C 1
ATOM 586 O O . GLU A 1 83 ? -11.133 -1.838 -20.484 1.00 61.06 83 GLU A O 1
ATOM 591 N N . ALA A 1 84 ? -10.100 -3.838 -20.610 1.00 57.47 84 ALA A N 1
ATOM 592 C CA . ALA A 1 84 ? -8.856 -3.369 -20.021 1.00 57.47 84 ALA A CA 1
ATOM 593 C C . ALA A 1 84 ? -8.122 -2.482 -21.037 1.00 57.47 84 ALA A C 1
ATOM 595 O O . ALA A 1 84 ? -7.989 -2.879 -22.198 1.00 57.47 84 ALA A O 1
ATOM 596 N N . PRO A 1 85 ? -7.619 -1.312 -20.628 1.00 59.38 85 PRO A N 1
ATOM 597 C CA . PRO A 1 85 ? -6.897 -0.439 -21.535 1.00 59.38 85 PRO A CA 1
ATOM 598 C C . PRO A 1 85 ? -5.590 -1.093 -22.008 1.00 59.38 85 PRO A C 1
ATOM 600 O O . PRO A 1 85 ? -4.809 -1.617 -21.213 1.00 59.38 85 PRO A O 1
ATOM 603 N N . THR A 1 86 ? -5.343 -1.051 -23.318 1.00 62.72 86 THR A N 1
ATOM 604 C CA . THR A 1 86 ? -4.104 -1.563 -23.914 1.00 62.72 86 THR A CA 1
ATOM 605 C C . THR A 1 86 ? -2.971 -0.563 -23.679 1.00 62.72 86 THR A C 1
ATOM 607 O O . THR A 1 86 ? -3.113 0.608 -24.046 1.00 62.72 86 THR A O 1
ATOM 610 N N . PRO A 1 87 ? -1.827 -0.975 -23.111 1.00 61.03 87 PRO A N 1
ATOM 611 C CA . PRO A 1 87 ? -0.721 -0.062 -22.868 1.00 61.03 87 PRO A CA 1
ATOM 612 C C . PRO A 1 87 ? -0.089 0.389 -24.197 1.00 61.03 87 PRO A C 1
ATOM 614 O O . PRO A 1 87 ? 0.612 -0.377 -24.851 1.00 61.03 87 PRO A O 1
ATOM 617 N N . GLN A 1 88 ? -0.319 1.644 -24.597 1.00 57.16 88 GLN A N 1
ATOM 618 C CA . GLN A 1 88 ? 0.244 2.242 -25.824 1.00 57.16 88 GLN A CA 1
ATOM 619 C C . GLN A 1 88 ? 1.613 2.916 -25.616 1.00 57.16 88 GLN A C 1
ATOM 621 O O . GLN A 1 88 ? 2.162 3.520 -26.534 1.00 57.16 88 GLN A O 1
ATOM 626 N N . SER A 1 89 ? 2.163 2.847 -24.404 1.00 59.84 89 SER A N 1
ATOM 627 C CA . SER A 1 89 ? 3.325 3.635 -24.001 1.00 59.84 89 SER A CA 1
ATOM 628 C C . SER A 1 89 ? 4.630 2.839 -24.086 1.00 59.84 89 SER A C 1
ATOM 630 O O . SER A 1 89 ? 4.695 1.702 -23.622 1.00 59.84 89 SER A O 1
ATOM 632 N N . SER A 1 90 ? 5.682 3.456 -24.632 1.00 64.12 90 SER A N 1
ATOM 633 C CA . SER A 1 90 ? 7.073 2.984 -24.551 1.00 64.12 90 SER A CA 1
ATOM 634 C C . SER A 1 90 ? 7.780 3.433 -23.265 1.00 64.12 90 SER A C 1
ATOM 636 O O . SER A 1 90 ? 9.002 3.340 -23.177 1.00 64.12 90 SER A O 1
ATOM 638 N N . LEU A 1 91 ? 7.045 4.000 -22.303 1.00 66.94 91 LEU A N 1
ATOM 639 C CA . LEU A 1 91 ? 7.618 4.501 -21.056 1.00 66.94 91 LEU A CA 1
ATOM 640 C C . LEU A 1 91 ? 8.058 3.350 -20.136 1.00 66.94 91 LEU A C 1
ATOM 642 O O . LEU A 1 91 ? 7.471 2.264 -20.186 1.00 66.94 91 LEU A O 1
ATOM 646 N N . PRO A 1 92 ? 9.080 3.594 -19.292 1.00 70.94 92 PRO A N 1
ATOM 647 C CA . PRO A 1 92 ? 9.647 2.574 -18.410 1.00 70.94 92 PRO A CA 1
ATOM 648 C C . PRO A 1 92 ? 8.678 2.127 -17.307 1.00 70.94 92 PRO A C 1
ATOM 650 O O . PRO A 1 92 ? 8.802 1.006 -16.818 1.00 70.94 92 PRO A O 1
ATOM 653 N N . ALA A 1 93 ? 7.702 2.970 -16.950 1.00 80.94 93 ALA A N 1
ATOM 654 C CA . ALA A 1 93 ? 6.672 2.668 -15.964 1.00 80.94 93 ALA A CA 1
ATOM 655 C C . ALA A 1 93 ? 5.256 2.949 -16.485 1.00 80.94 93 ALA A C 1
ATOM 657 O O . ALA A 1 93 ? 5.038 3.862 -17.290 1.00 80.94 93 ALA A O 1
ATOM 658 N N . ILE A 1 94 ? 4.302 2.153 -16.004 1.00 84.50 94 ILE A N 1
ATOM 659 C CA . ILE A 1 94 ? 2.861 2.347 -16.183 1.00 84.50 94 ILE A CA 1
ATOM 660 C C . ILE A 1 94 ? 2.201 2.335 -14.811 1.00 84.50 94 ILE A C 1
ATOM 662 O O . ILE A 1 94 ? 2.389 1.388 -14.049 1.00 84.50 94 ILE A O 1
ATOM 666 N N . ASP A 1 95 ? 1.378 3.341 -14.532 1.00 85.56 95 ASP A N 1
ATOM 667 C CA . ASP A 1 95 ? 0.570 3.370 -13.319 1.00 85.56 95 ASP A CA 1
ATOM 668 C C . ASP A 1 95 ? -0.810 2.762 -13.604 1.00 85.56 95 ASP A C 1
ATOM 670 O O . ASP A 1 95 ? -1.493 3.136 -14.551 1.00 85.56 95 ASP A O 1
ATOM 674 N N . VAL A 1 96 ? -1.258 1.825 -12.782 1.00 88.06 96 VAL A N 1
ATOM 675 C CA . VAL A 1 96 ? -2.634 1.332 -12.718 1.00 88.06 96 VAL A CA 1
ATOM 676 C C . VAL A 1 96 ? -3.266 1.991 -11.503 1.00 88.06 96 VAL A C 1
ATOM 678 O O . VAL A 1 96 ? -2.960 1.638 -10.365 1.00 88.06 96 VAL A O 1
ATOM 681 N N . VAL A 1 97 ? -4.112 2.991 -11.739 1.00 87.12 97 VAL A N 1
ATOM 682 C CA . VAL A 1 97 ? -4.701 3.811 -10.677 1.00 87.12 97 VAL A CA 1
ATOM 683 C C . VAL A 1 97 ? -6.124 3.357 -10.414 1.00 87.12 97 VAL A C 1
ATOM 685 O O . VAL A 1 97 ? -6.977 3.391 -11.300 1.00 87.12 97 VAL A O 1
ATOM 688 N N . ILE A 1 98 ? -6.379 2.964 -9.172 1.00 85.88 98 ILE A N 1
ATOM 689 C CA . ILE A 1 98 ? -7.662 2.469 -8.692 1.00 85.88 98 ILE A CA 1
ATOM 690 C C . ILE A 1 98 ? -8.326 3.597 -7.887 1.00 85.88 98 ILE A C 1
ATOM 692 O O . ILE A 1 98 ? -7.965 3.827 -6.735 1.00 85.88 98 ILE A O 1
ATOM 696 N N . PRO A 1 99 ? -9.287 4.343 -8.461 1.00 74.75 99 PRO A N 1
ATOM 697 C CA . PRO A 1 99 ? -9.927 5.487 -7.813 1.00 74.75 99 PRO A CA 1
ATOM 698 C C . PRO A 1 99 ? -11.042 5.051 -6.843 1.00 74.75 99 PRO A C 1
ATOM 700 O O . PRO A 1 99 ? -12.096 5.682 -6.780 1.00 74.75 99 PRO A O 1
ATOM 703 N N . GLN A 1 100 ? -10.880 3.924 -6.149 1.00 69.06 100 GLN A N 1
ATOM 704 C CA . GLN A 1 100 ? -11.949 3.353 -5.332 1.00 69.06 100 GLN A CA 1
ATOM 705 C C . GLN A 1 100 ? -11.957 3.985 -3.934 1.00 69.06 100 GLN A C 1
ATOM 707 O O . GLN A 1 100 ? -10.923 4.085 -3.277 1.00 69.06 100 GLN A O 1
ATOM 712 N N . THR A 1 101 ? -13.144 4.362 -3.453 1.00 71.25 101 THR A N 1
ATOM 713 C CA . THR A 1 101 ? -13.382 4.703 -2.037 1.00 71.25 101 THR A CA 1
ATOM 714 C C . THR A 1 101 ? -13.766 3.480 -1.203 1.00 71.25 101 THR A C 1
ATOM 716 O O . THR A 1 101 ? -13.967 3.586 0.003 1.00 71.25 101 THR A O 1
ATOM 719 N N . LYS A 1 102 ? -13.854 2.307 -1.841 1.00 82.56 102 LYS A N 1
ATOM 720 C CA . LYS A 1 102 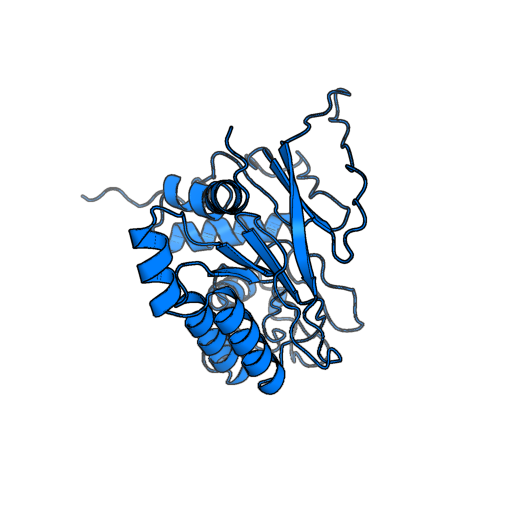? -14.268 1.042 -1.237 1.00 82.56 102 LYS A CA 1
ATOM 721 C C . LYS A 1 102 ? -13.246 -0.057 -1.537 1.00 82.56 102 LYS A C 1
ATOM 723 O O . LYS A 1 102 ? -12.524 0.041 -2.528 1.00 82.56 102 LYS A O 1
ATOM 728 N N . PRO A 1 103 ? -13.174 -1.105 -0.704 1.00 86.94 103 PRO A N 1
ATOM 729 C CA . PRO A 1 103 ? -12.355 -2.271 -1.009 1.00 86.94 103 PRO A CA 1
ATOM 730 C C . PRO A 1 103 ? -12.796 -2.926 -2.313 1.00 86.94 103 PRO A C 1
ATOM 732 O O . PRO A 1 103 ? -13.988 -2.977 -2.624 1.00 86.94 103 PRO A O 1
ATOM 735 N N . LEU A 1 104 ? -11.830 -3.479 -3.040 1.00 90.25 104 LEU A N 1
ATOM 736 C CA . LEU A 1 104 ? -12.110 -4.251 -4.243 1.00 90.25 104 LEU A CA 1
ATOM 737 C C . LEU A 1 104 ? -12.893 -5.525 -3.902 1.00 90.25 104 LEU A C 1
ATOM 739 O O . LEU A 1 104 ? -12.561 -6.241 -2.955 1.00 90.25 104 LEU A O 1
ATOM 743 N N . THR A 1 105 ? -13.908 -5.816 -4.712 1.00 90.69 105 THR A N 1
ATOM 744 C CA . THR A 1 105 ? -14.609 -7.105 -4.718 1.00 90.69 105 THR A CA 1
ATOM 745 C C . THR A 1 105 ? -13.755 -8.171 -5.408 1.00 90.69 105 THR A C 1
ATOM 747 O O . THR A 1 105 ? -12.836 -7.836 -6.154 1.00 90.69 105 THR A O 1
ATOM 750 N N . ASP A 1 106 ? -14.074 -9.456 -5.223 1.00 91.38 106 ASP A N 1
ATOM 751 C CA . ASP A 1 106 ? -13.344 -10.552 -5.885 1.00 91.38 106 ASP A CA 1
ATOM 752 C C . ASP A 1 106 ? -13.312 -10.400 -7.412 1.00 91.38 106 ASP A C 1
ATOM 754 O O . ASP A 1 106 ? -12.260 -10.546 -8.026 1.00 91.38 106 ASP A O 1
ATOM 758 N N . ALA A 1 107 ? -14.430 -9.993 -8.021 1.00 90.62 107 ALA A N 1
ATOM 759 C CA . ALA A 1 107 ? -14.503 -9.755 -9.462 1.00 90.62 107 ALA A CA 1
ATOM 760 C C . ALA A 1 107 ? -13.582 -8.610 -9.925 1.00 90.62 107 ALA A C 1
ATOM 762 O O . ALA A 1 107 ? -13.031 -8.651 -11.025 1.00 90.62 107 ALA A O 1
ATOM 763 N N . LEU A 1 108 ? -13.410 -7.575 -9.094 1.00 90.00 108 LEU A N 1
ATOM 764 C CA . LEU A 1 108 ? -12.477 -6.490 -9.386 1.00 90.00 108 LEU A CA 1
ATOM 765 C C . LEU A 1 108 ? -11.024 -6.910 -9.158 1.00 90.00 108 LEU A C 1
ATOM 767 O O . LEU A 1 108 ? -10.164 -6.477 -9.918 1.00 90.00 108 LEU A O 1
ATOM 771 N N . TRP A 1 109 ? -10.748 -7.763 -8.171 1.00 92.75 109 TRP A N 1
ATOM 772 C CA . TRP A 1 109 ? -9.426 -8.370 -8.013 1.00 92.75 109 TRP A CA 1
ATOM 773 C C . TRP A 1 109 ? -9.040 -9.196 -9.232 1.00 92.75 109 TRP A C 1
ATOM 775 O O . TRP A 1 109 ? -7.984 -8.954 -9.801 1.00 92.75 109 TRP A O 1
ATOM 785 N N . ASP A 1 110 ? -9.922 -10.079 -9.699 1.00 91.94 110 ASP A N 1
ATOM 786 C CA . ASP A 1 110 ? -9.654 -10.909 -10.877 1.00 91.94 110 ASP A CA 1
ATOM 787 C C . ASP A 1 110 ? -9.400 -10.043 -12.124 1.00 91.94 110 ASP A C 1
ATOM 789 O O . ASP A 1 110 ? -8.466 -10.278 -12.890 1.00 91.94 110 ASP A O 1
ATOM 793 N N . LYS A 1 111 ? -10.174 -8.964 -12.298 1.00 90.44 111 LYS A N 1
ATOM 794 C CA . LYS A 1 111 ? -9.962 -8.010 -13.395 1.00 90.44 111 LYS A CA 1
ATOM 795 C C . LYS A 1 111 ? -8.636 -7.252 -13.264 1.00 90.44 111 LYS A C 1
ATOM 797 O O . LYS A 1 111 ? -8.012 -6.951 -14.282 1.00 90.44 111 LYS A O 1
ATOM 802 N N . LEU A 1 112 ? -8.216 -6.899 -12.050 1.00 91.62 112 LEU A N 1
ATOM 803 C CA . LEU A 1 112 ? -6.927 -6.251 -11.802 1.00 91.62 112 LEU A CA 1
ATOM 804 C C . LEU A 1 112 ? -5.771 -7.206 -12.109 1.00 91.62 112 LEU A C 1
ATOM 806 O O . LEU A 1 112 ? -4.847 -6.814 -12.821 1.00 91.62 112 LEU A O 1
ATOM 810 N N . ASP A 1 113 ? -5.865 -8.453 -11.650 1.00 91.62 113 ASP A N 1
ATOM 811 C CA . ASP A 1 113 ? -4.897 -9.510 -11.942 1.00 91.62 113 ASP A CA 1
ATOM 812 C C . ASP A 1 113 ? -4.779 -9.712 -13.463 1.00 91.62 113 ASP A C 1
ATOM 814 O O . ASP A 1 113 ? -3.678 -9.735 -14.009 1.00 91.62 113 ASP A O 1
ATOM 818 N N . ASP A 1 114 ? -5.897 -9.747 -14.191 1.00 89.44 114 ASP A N 1
ATOM 819 C CA . ASP A 1 114 ? -5.909 -9.830 -15.656 1.00 89.44 114 ASP A CA 1
ATOM 820 C C . ASP A 1 114 ? -5.254 -8.625 -16.351 1.00 89.44 114 ASP A C 1
ATOM 822 O O . ASP A 1 114 ? -4.648 -8.775 -17.418 1.00 89.44 114 ASP A O 1
ATOM 826 N N . VAL A 1 115 ? -5.420 -7.413 -15.811 1.00 88.56 115 VAL A N 1
ATOM 827 C CA . VAL A 1 115 ? -4.778 -6.193 -16.335 1.00 88.56 115 VAL A CA 1
ATOM 828 C C . VAL A 1 115 ? -3.271 -6.279 -16.127 1.00 88.56 115 VAL A C 1
ATOM 830 O O . VAL A 1 115 ? -2.512 -6.067 -17.072 1.00 88.56 115 VAL A O 1
ATOM 833 N N . VAL A 1 116 ? -2.842 -6.630 -14.915 1.00 90.56 116 VAL A N 1
ATOM 834 C CA . VAL A 1 116 ? -1.428 -6.774 -14.561 1.00 90.56 116 VAL A CA 1
ATOM 835 C C . VAL A 1 116 ? -0.777 -7.859 -15.413 1.00 90.56 116 VAL A C 1
ATOM 837 O O . VAL A 1 116 ? 0.208 -7.570 -16.087 1.00 90.56 116 VAL A O 1
ATOM 840 N N . ASN A 1 117 ? -1.384 -9.045 -15.511 1.00 88.81 117 ASN A N 1
ATOM 841 C CA . ASN A 1 117 ? -0.912 -10.147 -16.354 1.00 88.81 117 ASN A CA 1
ATOM 842 C C . ASN A 1 117 ? -0.739 -9.737 -17.824 1.00 88.81 117 ASN A C 1
ATOM 844 O O . ASN A 1 117 ? 0.231 -10.126 -18.474 1.00 88.81 117 ASN A O 1
ATOM 848 N N . ARG A 1 118 ? -1.663 -8.932 -18.365 1.00 85.50 118 ARG A N 1
ATOM 849 C CA . ARG A 1 118 ? -1.575 -8.430 -19.745 1.00 85.50 118 ARG A CA 1
ATOM 850 C C . ARG A 1 118 ? -0.438 -7.433 -19.946 1.00 85.50 118 ARG A C 1
ATOM 852 O O . ARG A 1 118 ? 0.193 -7.455 -21.002 1.00 85.50 118 ARG A O 1
ATOM 859 N N . ILE A 1 119 ? -0.193 -6.551 -18.978 1.00 84.44 119 ILE A N 1
ATOM 860 C CA . ILE A 1 119 ? 0.884 -5.555 -19.064 1.00 84.44 119 ILE A CA 1
ATOM 861 C C . ILE A 1 119 ? 2.245 -6.231 -18.881 1.00 84.44 119 ILE A C 1
ATOM 863 O O . ILE A 1 119 ? 3.158 -5.993 -19.678 1.00 84.44 119 ILE A O 1
ATOM 867 N N . ASP A 1 120 ? 2.348 -7.090 -17.869 1.00 86.38 120 ASP A N 1
ATOM 868 C CA . ASP A 1 120 ? 3.526 -7.895 -17.554 1.00 86.38 120 ASP A CA 1
ATOM 869 C C . ASP A 1 120 ? 3.871 -8.807 -18.740 1.00 86.38 120 ASP A C 1
ATOM 871 O O . ASP A 1 120 ? 5.024 -8.921 -19.139 1.00 86.38 120 ASP A O 1
ATOM 875 N N . GLY A 1 121 ? 2.841 -9.344 -19.410 1.00 80.12 121 GLY A N 1
ATOM 876 C CA . GLY A 1 121 ? 2.944 -10.272 -20.540 1.00 80.12 121 GLY A CA 1
ATOM 877 C C . GLY A 1 121 ? 3.415 -11.669 -20.133 1.00 80.12 121 GLY A C 1
ATOM 878 O O . GLY A 1 121 ? 3.716 -12.494 -20.999 1.00 80.12 121 GLY A O 1
ATOM 879 N N . GLY A 1 122 ? 3.445 -11.930 -18.824 1.00 76.38 122 GLY A N 1
ATOM 880 C CA . GLY A 1 122 ? 3.834 -13.190 -18.215 1.00 76.38 122 GLY A CA 1
ATOM 881 C C . GLY A 1 122 ? 5.312 -13.539 -18.394 1.00 76.38 122 GLY A C 1
ATOM 882 O O . GLY A 1 122 ? 6.109 -12.818 -18.995 1.00 76.38 122 GLY A O 1
ATOM 883 N N . TRP A 1 123 ? 5.664 -14.725 -17.901 1.00 64.00 123 TRP A N 1
ATOM 884 C CA . TRP A 1 123 ? 7.043 -15.211 -17.804 1.00 64.00 123 TRP A CA 1
ATOM 885 C C . TRP A 1 123 ? 7.792 -15.207 -19.146 1.00 64.00 123 TRP A C 1
ATOM 887 O O . TRP A 1 123 ? 8.957 -14.825 -19.208 1.00 64.00 123 TRP A O 1
ATOM 897 N N . GLY A 1 124 ? 7.113 -15.567 -20.240 1.00 71.56 124 GLY A N 1
ATOM 898 C CA . GLY A 1 124 ? 7.736 -15.640 -21.565 1.00 71.56 124 GLY A CA 1
ATOM 899 C C . GLY A 1 124 ? 8.160 -14.282 -22.136 1.00 71.56 124 GLY A C 1
ATOM 900 O O . GLY A 1 124 ? 9.074 -14.225 -22.958 1.00 71.56 124 GLY A O 1
ATOM 901 N N . LYS A 1 125 ? 7.527 -13.181 -21.709 1.00 77.12 125 LYS A N 1
ATOM 902 C CA . LYS A 1 125 ? 7.937 -11.832 -22.112 1.00 77.12 125 LYS A CA 1
ATOM 903 C C . LYS A 1 125 ? 9.149 -11.366 -21.311 1.00 77.12 125 LYS A C 1
ATOM 905 O O . LYS A 1 125 ? 10.073 -10.833 -21.914 1.00 77.12 125 LYS A O 1
ATOM 910 N N . VAL A 1 126 ? 9.175 -11.632 -20.005 1.00 69.56 126 VAL A N 1
ATOM 911 C CA . VAL A 1 126 ? 10.298 -11.271 -19.123 1.00 69.56 126 VAL A CA 1
ATOM 912 C C . VAL A 1 126 ? 11.601 -11.913 -19.602 1.00 69.56 126 VAL A C 1
ATOM 914 O O . VAL A 1 126 ? 12.609 -11.227 -19.740 1.00 69.56 126 VAL A O 1
ATOM 917 N N . GLU A 1 127 ? 11.582 -13.206 -19.941 1.00 75.19 127 GLU A N 1
ATOM 918 C CA . GLU A 1 127 ? 12.769 -13.900 -20.467 1.00 75.19 127 GLU A CA 1
ATOM 919 C C . GLU A 1 127 ? 13.261 -13.295 -21.788 1.00 75.19 127 GLU A C 1
ATOM 921 O O . GLU A 1 127 ? 14.466 -13.173 -22.016 1.00 75.19 127 GLU A O 1
ATOM 926 N N . LYS A 1 128 ? 12.328 -12.884 -22.653 1.00 79.56 128 LYS A N 1
ATOM 927 C CA . LYS A 1 128 ? 12.646 -12.266 -23.939 1.00 79.56 128 LYS A CA 1
ATOM 928 C C . LYS A 1 128 ? 13.217 -10.856 -23.771 1.00 79.56 128 LYS A C 1
ATOM 930 O O . LYS A 1 128 ? 14.250 -10.562 -24.362 1.00 79.56 128 LYS A O 1
ATOM 935 N N . GLU A 1 129 ? 12.581 -10.008 -22.964 1.00 79.19 129 GLU A N 1
ATOM 936 C CA . GLU A 1 129 ? 13.063 -8.650 -22.681 1.00 79.19 129 GLU A CA 1
ATOM 937 C C . GLU A 1 129 ? 14.441 -8.691 -22.006 1.00 79.19 129 GLU A C 1
ATOM 939 O O . GLU A 1 129 ? 15.343 -7.958 -22.410 1.00 79.19 129 GLU A O 1
ATOM 944 N N . ALA A 1 130 ? 14.652 -9.628 -21.074 1.00 76.50 130 ALA A N 1
ATOM 945 C CA . ALA A 1 130 ? 15.951 -9.851 -20.448 1.00 76.50 130 ALA A CA 1
ATOM 946 C C . ALA A 1 130 ? 17.026 -10.291 -21.460 1.00 76.50 130 ALA A C 1
ATOM 948 O O . ALA A 1 130 ? 18.148 -9.786 -21.422 1.00 76.50 130 ALA A O 1
ATOM 949 N N . ALA A 1 131 ? 16.698 -11.195 -22.391 1.00 80.62 131 ALA A N 1
ATOM 950 C CA . ALA A 1 131 ? 17.620 -11.620 -23.449 1.00 80.62 131 ALA A CA 1
ATOM 951 C C . ALA A 1 131 ? 17.968 -10.485 -24.430 1.00 80.62 131 ALA A C 1
ATOM 953 O O . ALA A 1 131 ? 19.070 -10.454 -24.978 1.00 80.62 131 ALA A O 1
ATOM 954 N N . GLU A 1 132 ? 17.042 -9.549 -24.637 1.00 84.88 132 GLU A N 1
ATOM 955 C CA . GLU A 1 132 ? 17.217 -8.357 -25.473 1.00 84.88 132 GLU A CA 1
ATOM 956 C C . GLU A 1 132 ? 17.901 -7.195 -24.721 1.00 84.88 132 GLU A C 1
ATOM 958 O O . GLU A 1 132 ? 18.217 -6.170 -25.326 1.00 84.88 132 GLU A O 1
ATOM 963 N N . GLY A 1 133 ? 18.192 -7.359 -23.424 1.00 81.00 133 GLY A N 1
ATOM 964 C CA . GLY A 1 133 ? 18.838 -6.342 -22.592 1.00 81.00 133 GLY A CA 1
ATOM 965 C C . GLY A 1 133 ? 17.924 -5.165 -22.243 1.00 81.00 133 GLY A C 1
ATOM 966 O O . GLY A 1 133 ? 18.415 -4.081 -21.930 1.00 81.00 133 GLY A O 1
ATOM 967 N N . HIS A 1 134 ? 16.608 -5.356 -22.323 1.00 78.12 134 HIS A N 1
ATOM 968 C CA . HIS A 1 134 ? 15.633 -4.372 -21.886 1.00 78.12 134 HIS A CA 1
ATOM 969 C C . HIS A 1 134 ? 15.384 -4.519 -20.384 1.00 78.12 134 HIS A C 1
ATOM 971 O O . HIS A 1 134 ? 15.044 -5.599 -19.900 1.00 78.12 134 HIS A O 1
ATOM 977 N N . ASP A 1 135 ? 15.517 -3.413 -19.649 1.00 72.69 135 ASP A N 1
ATOM 978 C CA . ASP A 1 135 ? 15.001 -3.325 -18.287 1.00 72.69 135 ASP A CA 1
ATOM 979 C C . ASP A 1 135 ? 13.475 -3.466 -18.369 1.00 72.69 135 ASP A C 1
ATOM 981 O O . ASP A 1 135 ? 12.803 -2.632 -18.984 1.00 72.69 135 ASP A O 1
ATOM 985 N N . GLY A 1 136 ? 12.944 -4.561 -17.819 1.00 72.75 136 GLY A N 1
ATOM 986 C CA . GLY A 1 136 ? 11.519 -4.886 -17.868 1.00 72.75 136 GLY A CA 1
ATOM 987 C C . GLY A 1 136 ? 10.641 -3.705 -17.450 1.00 72.75 136 GLY A C 1
ATOM 988 O O . GLY A 1 136 ? 10.984 -2.920 -16.557 1.00 72.75 136 GLY A O 1
ATOM 989 N N . ARG A 1 137 ? 9.498 -3.554 -18.125 1.00 81.56 137 ARG A N 1
ATOM 990 C CA . ARG A 1 137 ? 8.569 -2.451 -17.857 1.00 81.56 137 ARG A CA 1
ATOM 991 C C . ARG A 1 137 ? 7.977 -2.582 -16.459 1.00 81.56 137 ARG A C 1
ATOM 993 O O . ARG A 1 137 ? 7.282 -3.551 -16.181 1.00 81.56 137 ARG A O 1
ATOM 1000 N N . LYS A 1 138 ? 8.139 -1.553 -15.630 1.00 87.62 138 LYS A N 1
ATOM 1001 C CA . LYS A 1 138 ? 7.576 -1.518 -14.280 1.00 87.62 138 LYS A CA 1
ATOM 1002 C C . LYS A 1 138 ? 6.094 -1.138 -14.283 1.00 87.62 138 LYS A C 1
ATOM 1004 O O . LYS A 1 138 ? 5.645 -0.293 -15.057 1.00 87.62 138 LYS A O 1
ATOM 1009 N N . ILE A 1 139 ? 5.331 -1.752 -13.392 1.00 89.12 139 ILE A N 1
ATOM 1010 C CA . ILE A 1 139 ? 3.894 -1.556 -13.219 1.00 89.12 139 ILE A CA 1
ATOM 1011 C C . ILE A 1 139 ? 3.677 -1.082 -11.790 1.00 89.12 139 ILE A C 1
ATOM 1013 O O . ILE A 1 139 ? 3.925 -1.827 -10.850 1.00 89.12 139 ILE A O 1
ATOM 1017 N N . LEU A 1 140 ? 3.195 0.137 -11.592 1.00 90.19 140 LEU A N 1
ATOM 1018 C CA . LEU A 1 140 ? 2.738 0.552 -10.273 1.00 90.19 140 LEU A CA 1
ATOM 1019 C C . LEU A 1 140 ? 1.238 0.329 -10.168 1.00 90.19 140 LEU A C 1
ATOM 1021 O O . LEU A 1 140 ? 0.484 0.930 -10.917 1.00 90.19 140 LEU A O 1
ATOM 1025 N N . VAL A 1 141 ? 0.782 -0.439 -9.189 1.00 91.19 141 VAL A N 1
ATOM 1026 C CA . VAL A 1 141 ? -0.640 -0.518 -8.848 1.00 91.19 141 VAL A CA 1
ATOM 1027 C C . VAL A 1 141 ? -0.906 0.379 -7.646 1.00 91.19 141 VAL A C 1
ATOM 1029 O O . VAL A 1 141 ? -0.463 0.091 -6.534 1.00 91.19 141 VAL A O 1
ATOM 1032 N N . ALA A 1 142 ? -1.618 1.481 -7.868 1.00 89.00 142 ALA A N 1
ATOM 1033 C CA . ALA A 1 142 ? -1.898 2.503 -6.868 1.00 89.00 142 ALA A CA 1
ATOM 1034 C C . ALA A 1 142 ? -3.391 2.588 -6.533 1.00 89.00 142 ALA A C 1
ATOM 1036 O O . ALA A 1 142 ? -4.249 2.328 -7.373 1.00 89.00 142 ALA A O 1
ATOM 1037 N N . GLY A 1 143 ? -3.708 3.021 -5.310 1.00 85.62 143 GLY A N 1
ATOM 1038 C CA . GLY A 1 143 ? -5.097 3.223 -4.877 1.00 85.62 143 GLY A CA 1
ATOM 1039 C C . GLY A 1 143 ? -5.749 1.973 -4.280 1.00 85.62 143 GLY A C 1
ATOM 1040 O O . GLY A 1 143 ? -6.969 1.897 -4.176 1.00 85.62 143 GLY A O 1
ATOM 1041 N N . LEU A 1 144 ? -4.947 0.982 -3.881 1.00 89.06 144 LEU A N 1
ATOM 1042 C CA . LEU A 1 144 ? -5.444 -0.220 -3.214 1.00 89.06 144 LEU A CA 1
ATOM 1043 C C . LEU A 1 144 ? -5.859 0.121 -1.781 1.00 89.06 144 LEU A C 1
ATOM 1045 O O . LEU A 1 144 ? -5.011 0.318 -0.911 1.00 89.06 144 LEU A O 1
ATOM 1049 N N . LEU A 1 145 ? -7.165 0.221 -1.544 1.00 88.19 145 LEU A N 1
ATOM 1050 C CA . LEU A 1 145 ? -7.724 0.433 -0.214 1.00 88.19 145 LEU A CA 1
ATOM 1051 C C . LEU A 1 145 ? -7.880 -0.923 0.498 1.00 88.19 145 LEU A C 1
ATOM 1053 O O . LEU A 1 145 ? -8.555 -1.806 -0.047 1.00 88.19 145 LEU A O 1
ATOM 1057 N N . PRO A 1 146 ? -7.295 -1.118 1.695 1.00 90.50 146 PRO A N 1
ATOM 1058 C CA . PRO A 1 146 ? -7.606 -2.294 2.495 1.00 90.50 146 PRO A CA 1
ATOM 1059 C C . PRO A 1 146 ? -9.078 -2.270 2.936 1.00 90.50 146 PRO A C 1
ATOM 1061 O O . PRO A 1 146 ? -9.708 -1.209 2.925 1.00 90.50 146 PRO A O 1
ATOM 1064 N N . PRO A 1 147 ? -9.646 -3.412 3.366 1.00 91.50 147 PRO A N 1
ATOM 1065 C CA . PRO A 1 147 ? -10.939 -3.414 4.042 1.00 91.50 147 PRO A CA 1
ATOM 1066 C C . PRO A 1 147 ? -10.987 -2.348 5.159 1.00 91.50 147 PRO A C 1
ATOM 1068 O O . PRO A 1 147 ? -9.944 -2.082 5.770 1.00 91.50 147 PRO A O 1
ATOM 1071 N N . PRO A 1 148 ? -12.140 -1.707 5.436 1.00 91.38 148 PRO A N 1
ATOM 1072 C CA . PRO A 1 148 ? -12.267 -0.795 6.560 1.00 91.38 148 PRO A CA 1
ATOM 1073 C C . PRO A 1 148 ? -12.037 -1.516 7.882 1.00 91.38 148 PRO A C 1
ATOM 1075 O O . PRO A 1 148 ? -12.543 -2.615 8.116 1.00 91.38 148 PRO A O 1
ATOM 1078 N N . LEU A 1 149 ? -11.294 -0.864 8.765 1.00 91.88 149 LEU A N 1
ATOM 1079 C CA . LEU A 1 149 ? -11.000 -1.360 10.094 1.00 91.88 149 LEU A CA 1
ATOM 1080 C C . LEU A 1 149 ? -12.257 -1.232 10.950 1.00 91.88 149 LEU A C 1
ATOM 1082 O O . LEU A 1 149 ? -12.657 -0.136 11.337 1.00 91.88 149 LEU A O 1
ATOM 1086 N N . THR A 1 150 ? -12.873 -2.366 11.254 1.00 91.81 150 THR A N 1
ATOM 1087 C CA . THR A 1 150 ? -14.056 -2.459 12.126 1.00 91.81 150 THR A CA 1
ATOM 1088 C C . THR A 1 150 ? -13.753 -3.184 13.436 1.00 91.81 150 THR A C 1
ATOM 1090 O O . THR A 1 150 ? -14.534 -3.123 14.386 1.00 91.81 150 THR A O 1
ATOM 1093 N N . LEU A 1 151 ? -12.594 -3.845 13.512 1.00 91.44 151 LEU A N 1
ATOM 1094 C CA . LEU A 1 151 ? -12.191 -4.738 14.591 1.00 91.44 151 LEU A CA 1
ATOM 1095 C C . LEU A 1 151 ? -10.820 -4.345 15.154 1.00 91.44 151 LEU A C 1
ATOM 1097 O O . LEU A 1 151 ? -9.964 -3.823 14.445 1.00 91.44 151 LEU A O 1
ATOM 1101 N N . ASN A 1 152 ? -10.601 -4.665 16.428 1.00 91.75 152 ASN A N 1
ATOM 1102 C CA . ASN A 1 152 ? -9.297 -4.538 17.075 1.00 91.75 152 ASN A CA 1
ATOM 1103 C C . ASN A 1 152 ? -8.296 -5.602 16.570 1.00 91.75 152 ASN A C 1
ATOM 1105 O O . ASN A 1 152 ? -8.678 -6.590 15.936 1.00 91.75 152 ASN A O 1
ATOM 1109 N N . SER A 1 153 ? -7.012 -5.433 16.888 1.00 90.50 153 SER A N 1
ATOM 1110 C CA . SER A 1 153 ? -5.896 -6.232 16.361 1.00 90.50 153 SER A CA 1
ATOM 1111 C C . SER A 1 153 ? -6.076 -7.739 16.548 1.00 90.50 153 SER A C 1
ATOM 1113 O O . SER A 1 153 ? -5.830 -8.503 15.618 1.00 90.50 153 SER A O 1
ATOM 1115 N N . SER A 1 154 ? -6.562 -8.179 17.714 1.00 88.88 154 SER A N 1
ATOM 1116 C CA . SER A 1 154 ? -6.730 -9.607 18.028 1.00 88.88 154 SER A CA 1
ATOM 1117 C C . SER A 1 154 ? -7.728 -10.322 17.112 1.00 88.88 154 SER A C 1
ATOM 1119 O O . SER A 1 154 ? -7.553 -11.496 16.791 1.00 88.88 154 SER A O 1
ATOM 1121 N N . LYS A 1 155 ? -8.772 -9.610 16.677 1.00 91.12 155 LYS A N 1
ATOM 1122 C CA . LYS A 1 155 ? -9.816 -10.145 15.798 1.00 91.12 155 LYS A CA 1
ATOM 1123 C C . LYS A 1 155 ? -9.459 -9.947 14.326 1.00 91.12 155 LYS A C 1
ATOM 1125 O O . LYS A 1 155 ? -9.763 -10.810 13.511 1.00 91.12 155 LYS A O 1
ATOM 1130 N N . LEU A 1 156 ? -8.769 -8.851 14.012 1.00 89.38 156 LEU A N 1
ATOM 1131 C CA . LEU A 1 156 ? -8.409 -8.467 12.650 1.00 89.38 156 LEU A CA 1
ATOM 1132 C C . LEU A 1 156 ? -7.499 -9.485 11.951 1.00 89.38 156 LEU A C 1
ATOM 1134 O O . LEU A 1 156 ? -7.657 -9.725 10.761 1.00 89.38 156 LEU A O 1
ATOM 1138 N N . GLN A 1 157 ? -6.575 -10.114 12.686 1.00 86.94 157 GLN A N 1
ATOM 1139 C CA . GLN A 1 157 ? -5.624 -11.084 12.118 1.00 86.94 157 GLN A CA 1
ATOM 1140 C C . GLN A 1 157 ? -6.295 -12.276 11.425 1.00 86.94 157 GLN A C 1
ATOM 1142 O O . GLN A 1 157 ? -5.709 -12.864 10.522 1.00 86.94 157 GLN A O 1
ATOM 1147 N N . ASN A 1 158 ? -7.506 -12.634 11.856 1.00 88.44 158 ASN A N 1
ATOM 1148 C CA . ASN A 1 158 ? -8.253 -13.777 11.333 1.00 88.44 158 ASN A CA 1
ATOM 1149 C C . ASN A 1 158 ? -9.497 -13.345 10.546 1.00 88.44 158 ASN A C 1
ATOM 1151 O O . ASN A 1 158 ? -10.341 -14.182 10.227 1.00 88.44 158 ASN A O 1
ATOM 1155 N N . ASP A 1 159 ? -9.644 -12.050 10.268 1.00 92.75 159 ASP A N 1
ATOM 1156 C CA . ASP A 1 159 ? -10.776 -11.551 9.504 1.00 92.75 159 ASP A CA 1
ATOM 1157 C C . ASP A 1 159 ? -10.660 -11.984 8.035 1.00 92.75 159 ASP A C 1
ATOM 1159 O O . ASP A 1 159 ? -9.637 -11.773 7.378 1.00 92.75 159 ASP A O 1
ATOM 1163 N N . ALA A 1 160 ? -11.719 -12.604 7.513 1.00 93.12 160 ALA A N 1
ATOM 1164 C CA . ALA A 1 160 ? -11.706 -13.199 6.181 1.00 93.12 160 ALA A CA 1
ATOM 1165 C C . ALA A 1 160 ? -11.476 -12.162 5.068 1.00 93.12 160 ALA A C 1
ATOM 1167 O O . ALA A 1 160 ? -10.816 -12.476 4.073 1.00 93.12 160 ALA A O 1
ATOM 1168 N N . ALA A 1 161 ? -11.973 -10.930 5.229 1.00 91.50 161 ALA A N 1
ATOM 1169 C CA . ALA A 1 161 ? -11.784 -9.881 4.235 1.00 91.50 161 ALA A CA 1
ATOM 1170 C C . ALA A 1 161 ? -10.319 -9.429 4.198 1.00 91.50 161 ALA A C 1
ATOM 1172 O O . ALA A 1 161 ? -9.750 -9.282 3.116 1.00 91.50 161 ALA A O 1
ATOM 1173 N N . TYR A 1 162 ? -9.676 -9.286 5.362 1.00 90.50 162 TYR A N 1
ATOM 1174 C CA . TYR A 1 162 ? -8.247 -8.970 5.425 1.00 90.50 162 TYR A CA 1
ATOM 1175 C C . TYR A 1 162 ? -7.381 -10.105 4.899 1.00 90.50 162 TYR A C 1
ATOM 1177 O O . TYR A 1 162 ? -6.494 -9.845 4.094 1.00 90.50 162 TYR A O 1
ATOM 1185 N N . VAL A 1 163 ? -7.649 -11.357 5.276 1.00 90.50 163 VAL A N 1
ATOM 1186 C CA . VAL A 1 163 ? -6.901 -12.516 4.757 1.00 90.50 163 VAL A CA 1
ATOM 1187 C C . VAL A 1 163 ? -6.995 -12.594 3.232 1.00 90.50 163 VAL A C 1
ATOM 1189 O O . VAL A 1 163 ? -5.984 -12.803 2.557 1.00 90.50 163 VAL A O 1
ATOM 1192 N N . THR A 1 164 ? -8.185 -12.364 2.673 1.00 91.62 164 THR A N 1
ATOM 1193 C CA . THR A 1 164 ? -8.394 -12.331 1.218 1.00 91.62 164 THR A CA 1
ATOM 1194 C C . THR A 1 164 ? -7.614 -11.184 0.583 1.00 91.62 164 THR A C 1
ATOM 1196 O O . THR A 1 164 ? -6.862 -11.404 -0.365 1.00 91.62 164 THR A O 1
ATOM 1199 N N . HIS A 1 165 ? -7.717 -9.977 1.146 1.00 91.50 165 HIS A N 1
ATOM 1200 C CA . HIS A 1 165 ? -6.971 -8.813 0.677 1.00 91.50 165 HIS A CA 1
ATOM 1201 C C . HIS A 1 165 ? -5.456 -9.066 0.680 1.00 91.50 165 HIS A C 1
ATOM 1203 O O . HIS A 1 165 ? -4.784 -8.801 -0.313 1.00 91.50 165 HIS A O 1
ATOM 1209 N N . MET A 1 166 ? -4.924 -9.645 1.759 1.00 90.50 166 MET A N 1
ATOM 1210 C CA . MET A 1 166 ? -3.508 -10.000 1.880 1.00 90.50 166 MET A CA 1
ATOM 1211 C C . MET A 1 166 ? -3.079 -11.007 0.835 1.00 90.50 166 MET A C 1
ATOM 1213 O O . MET A 1 166 ? -2.062 -10.811 0.178 1.00 90.50 166 MET A O 1
ATOM 1217 N N . THR A 1 167 ? -3.883 -12.049 0.645 1.00 92.62 167 THR A N 1
ATOM 1218 C CA . THR A 1 167 ? -3.621 -13.079 -0.359 1.00 92.62 167 THR A CA 1
ATOM 1219 C C . THR A 1 167 ? -3.528 -12.460 -1.754 1.00 92.62 167 THR A C 1
ATOM 1221 O O . THR A 1 167 ? -2.582 -12.756 -2.482 1.00 92.62 167 THR A O 1
ATOM 1224 N N . ARG A 1 168 ? -4.439 -11.542 -2.102 1.00 93.94 168 ARG A N 1
ATOM 1225 C CA . ARG A 1 168 ? -4.423 -10.830 -3.390 1.00 93.94 168 ARG A CA 1
ATOM 1226 C C . ARG A 1 168 ? -3.219 -9.899 -3.541 1.00 93.94 168 ARG A C 1
ATOM 1228 O O . ARG A 1 168 ? -2.561 -9.918 -4.576 1.00 93.94 168 ARG A O 1
ATOM 1235 N N . LEU A 1 169 ? -2.861 -9.138 -2.502 1.00 92.50 169 LEU A N 1
ATOM 1236 C CA . LEU A 1 169 ? -1.642 -8.318 -2.527 1.00 92.50 169 LEU A CA 1
ATOM 1237 C C . LEU A 1 169 ? -0.384 -9.177 -2.698 1.00 92.50 169 LEU A C 1
ATOM 1239 O O . LEU A 1 169 ? 0.496 -8.826 -3.481 1.00 92.50 169 LEU A O 1
ATOM 1243 N N . THR A 1 170 ? -0.300 -10.311 -1.997 1.00 90.94 170 THR A N 1
ATOM 1244 C CA . THR A 1 170 ? 0.815 -11.252 -2.148 1.00 90.94 170 THR A CA 1
ATOM 1245 C C . THR A 1 170 ? 0.877 -11.798 -3.570 1.00 90.94 170 THR A C 1
ATOM 1247 O O . THR A 1 170 ? 1.956 -11.805 -4.151 1.00 90.94 170 THR A O 1
ATOM 1250 N N . GLN A 1 171 ? -0.254 -12.190 -4.160 1.00 92.44 171 GLN A N 1
ATOM 1251 C CA . GLN A 1 171 ? -0.309 -12.655 -5.549 1.00 92.44 171 GLN A CA 1
ATOM 1252 C C . GLN A 1 171 ? 0.210 -11.600 -6.531 1.00 92.44 171 GLN A C 1
ATOM 1254 O O . GLN A 1 171 ? 1.091 -11.910 -7.327 1.00 92.44 171 GLN A O 1
ATOM 1259 N N . LEU A 1 172 ? -0.238 -10.345 -6.417 1.00 92.06 172 LEU A N 1
ATOM 1260 C CA . LEU A 1 172 ? 0.278 -9.259 -7.254 1.00 92.06 172 LEU A CA 1
ATOM 1261 C C . LEU A 1 172 ? 1.780 -9.022 -7.055 1.00 92.06 172 LEU A C 1
ATOM 1263 O O . LEU A 1 172 ? 2.491 -8.747 -8.016 1.00 92.06 172 LEU A O 1
ATOM 1267 N N . SER A 1 173 ? 2.280 -9.162 -5.824 1.00 89.50 173 SER A N 1
ATOM 1268 C CA . SER A 1 173 ? 3.707 -8.986 -5.520 1.00 89.50 173 SER A CA 1
ATOM 1269 C C . SER A 1 173 ? 4.617 -10.082 -6.089 1.00 89.50 173 SER A C 1
ATOM 1271 O O . SER A 1 173 ? 5.836 -9.927 -6.064 1.00 89.50 173 SER A O 1
ATOM 1273 N N . LEU A 1 174 ? 4.055 -11.185 -6.604 1.00 89.94 174 LEU A N 1
ATOM 1274 C CA . LEU A 1 174 ? 4.831 -12.227 -7.287 1.00 89.94 174 LEU A CA 1
ATOM 1275 C C . LEU A 1 174 ? 5.298 -11.794 -8.682 1.00 89.94 174 LEU A C 1
ATOM 1277 O O . LEU A 1 174 ? 6.226 -12.397 -9.220 1.00 89.94 174 LEU A O 1
ATOM 1281 N N . HIS A 1 175 ? 4.685 -10.762 -9.262 1.00 88.88 175 HIS A N 1
ATOM 1282 C CA . HIS A 1 175 ? 5.176 -10.154 -10.491 1.00 88.88 175 HIS A CA 1
ATOM 1283 C C . HIS A 1 175 ? 6.417 -9.311 -10.182 1.00 88.88 175 HIS A C 1
ATOM 1285 O O . HIS A 1 175 ? 6.348 -8.342 -9.426 1.00 88.88 175 HIS A O 1
ATOM 1291 N N . SER A 1 176 ? 7.552 -9.653 -10.798 1.00 84.50 176 SER A N 1
ATOM 1292 C CA . SER A 1 176 ? 8.854 -8.996 -10.581 1.00 84.50 176 SER A CA 1
ATOM 1293 C C . SER A 1 176 ? 8.849 -7.496 -10.859 1.00 84.50 176 SER A C 1
ATOM 1295 O O . SER A 1 176 ? 9.675 -6.745 -10.331 1.00 84.50 176 SER A O 1
ATOM 1297 N N . ASP A 1 177 ? 7.931 -7.067 -11.715 1.00 88.38 177 ASP A N 1
ATOM 1298 C CA . ASP A 1 177 ? 7.841 -5.703 -12.201 1.00 88.38 177 ASP A CA 1
ATOM 1299 C C . ASP A 1 177 ? 6.677 -4.927 -11.586 1.00 88.38 177 ASP A C 1
ATOM 1301 O O . ASP A 1 177 ? 6.514 -3.747 -11.893 1.00 88.38 177 ASP A O 1
ATOM 1305 N N . VAL A 1 178 ? 5.913 -5.536 -10.672 1.00 90.31 178 VAL A N 1
ATOM 1306 C CA . VAL A 1 178 ? 4.809 -4.874 -9.975 1.00 90.31 178 VAL A CA 1
ATOM 1307 C C . VAL A 1 178 ? 5.278 -4.235 -8.673 1.00 90.31 178 VAL A C 1
ATOM 1309 O O . VAL A 1 178 ? 5.828 -4.876 -7.781 1.00 90.31 178 VAL A O 1
ATOM 1312 N N . VAL A 1 179 ? 4.985 -2.947 -8.534 1.00 89.62 179 VAL A N 1
ATOM 1313 C CA . VAL A 1 179 ? 5.103 -2.182 -7.295 1.00 89.62 179 VAL A CA 1
ATOM 1314 C C . VAL A 1 179 ? 3.694 -1.893 -6.792 1.00 89.62 179 VAL A C 1
ATOM 1316 O O . VAL A 1 179 ? 2.828 -1.473 -7.556 1.00 89.62 179 VAL A O 1
ATOM 1319 N N . LEU A 1 180 ? 3.445 -2.106 -5.502 1.00 89.69 180 LEU A N 1
ATOM 1320 C CA . LEU A 1 180 ? 2.139 -1.865 -4.890 1.00 89.69 180 LEU A CA 1
ATOM 1321 C C . LEU A 1 180 ? 2.172 -0.585 -4.059 1.00 89.69 180 LEU A C 1
ATOM 1323 O O . LEU A 1 180 ? 3.042 -0.409 -3.207 1.00 89.69 180 LEU A O 1
ATOM 1327 N N . LYS A 1 181 ? 1.192 0.290 -4.282 1.00 86.12 181 LYS A N 1
ATOM 1328 C CA . LYS A 1 181 ? 0.950 1.500 -3.496 1.00 86.12 181 LYS A CA 1
ATOM 1329 C C . LYS A 1 181 ? -0.472 1.463 -2.936 1.00 86.12 181 LYS A C 1
ATOM 1331 O O . LYS A 1 181 ? -1.439 1.871 -3.585 1.00 86.12 181 LYS A O 1
ATOM 1336 N N . ALA A 1 182 ? -0.592 0.984 -1.705 1.00 82.69 182 ALA A N 1
ATOM 1337 C CA . ALA A 1 182 ? -1.847 0.991 -0.969 1.00 82.69 182 ALA A CA 1
ATOM 1338 C C . ALA A 1 182 ? -2.176 2.392 -0.420 1.00 82.69 182 ALA A C 1
ATOM 1340 O O . ALA A 1 182 ? -1.311 3.268 -0.275 1.00 82.69 182 ALA A O 1
ATOM 1341 N N . LEU A 1 183 ? -3.453 2.610 -0.126 1.00 83.19 183 LEU A N 1
ATOM 1342 C CA . LEU A 1 183 ? -3.939 3.776 0.610 1.00 83.19 183 LEU A CA 1
ATOM 1343 C C . LEU A 1 183 ? -3.849 3.521 2.121 1.00 83.19 183 LEU A C 1
ATOM 1345 O O . LEU A 1 183 ? -3.815 2.357 2.534 1.00 83.19 183 LEU A O 1
ATOM 1349 N N . PRO A 1 184 ? -3.820 4.575 2.962 1.00 82.81 184 PRO A N 1
ATOM 1350 C CA . PRO A 1 184 ? -3.916 4.394 4.400 1.00 82.81 184 PRO A CA 1
ATOM 1351 C C . PRO A 1 184 ? -5.197 3.629 4.734 1.00 82.81 184 PRO A C 1
ATOM 1353 O O . PRO A 1 184 ? -6.221 3.826 4.069 1.00 82.81 184 PRO A O 1
ATOM 1356 N N . PRO A 1 185 ? -5.178 2.787 5.773 1.00 87.06 185 PRO A N 1
ATOM 1357 C CA . PRO A 1 185 ? -6.391 2.151 6.223 1.00 87.06 185 PRO A CA 1
ATOM 1358 C C . PRO A 1 185 ? -7.365 3.197 6.757 1.00 87.06 185 PRO A C 1
ATOM 1360 O O . PRO A 1 185 ? -6.977 4.211 7.344 1.00 87.06 185 PRO A O 1
ATOM 1363 N N . VAL A 1 186 ? -8.645 2.912 6.571 1.00 90.56 186 VAL A N 1
ATOM 1364 C CA . VAL A 1 186 ? -9.745 3.726 7.076 1.00 90.56 186 VAL A CA 1
ATOM 1365 C C . VAL A 1 186 ? -10.520 2.953 8.123 1.00 90.56 186 VAL A C 1
ATOM 1367 O O . VAL A 1 186 ? -10.508 1.726 8.127 1.00 90.56 186 VAL A O 1
ATOM 1370 N N . ILE A 1 187 ? -11.193 3.672 9.006 1.00 91.19 187 ILE A N 1
ATOM 1371 C CA . ILE A 1 187 ? -12.095 3.108 10.004 1.00 91.19 187 ILE A CA 1
ATOM 1372 C C . ILE A 1 187 ? -13.513 3.411 9.577 1.00 91.19 187 ILE A C 1
ATOM 1374 O O . ILE A 1 187 ? -13.832 4.563 9.291 1.00 91.19 187 ILE A O 1
ATOM 1378 N N . ASP A 1 188 ? -14.356 2.387 9.593 1.00 92.44 188 ASP A N 1
ATOM 1379 C CA . ASP A 1 188 ? -15.797 2.552 9.470 1.00 92.44 188 ASP A CA 1
ATOM 1380 C C . ASP A 1 188 ? -16.401 2.695 10.874 1.00 92.44 188 ASP A C 1
ATOM 1382 O O . ASP A 1 188 ? -16.577 1.721 11.612 1.00 92.44 188 ASP A O 1
ATOM 1386 N N . THR A 1 189 ? -16.704 3.936 11.255 1.00 92.50 189 THR A N 1
ATOM 1387 C CA . THR A 1 189 ? -17.274 4.275 12.563 1.00 92.50 189 THR A CA 1
ATOM 1388 C C . THR A 1 189 ? -18.749 3.900 12.678 1.00 92.50 189 THR A C 1
ATOM 1390 O O . THR A 1 189 ? -19.308 3.991 13.766 1.00 92.50 189 THR A O 1
ATOM 1393 N N . THR A 1 190 ? -19.406 3.523 11.575 1.00 92.19 190 THR A N 1
ATOM 1394 C CA . THR A 1 190 ? -20.808 3.076 11.594 1.00 92.19 190 THR A CA 1
ATOM 1395 C C . THR A 1 190 ? -20.929 1.613 12.008 1.00 92.19 190 THR A C 1
ATOM 1397 O O . THR A 1 190 ? -21.933 1.222 12.604 1.00 92.19 190 THR A O 1
ATOM 1400 N N . VAL A 1 191 ? -19.895 0.816 11.720 1.00 91.25 191 VAL A N 1
ATOM 1401 C CA . VAL A 1 191 ? -19.849 -0.623 12.015 1.00 91.25 191 VAL A CA 1
ATOM 1402 C C . VAL A 1 191 ? -19.029 -0.922 13.267 1.00 91.25 191 VAL A C 1
ATOM 1404 O O . VAL A 1 191 ? -19.340 -1.864 13.998 1.00 91.25 191 VAL A O 1
ATOM 1407 N N . ALA A 1 192 ? -17.973 -0.151 13.528 1.00 89.38 192 ALA A N 1
ATOM 1408 C CA . ALA A 1 192 ? -17.105 -0.415 14.662 1.00 89.38 192 ALA A CA 1
ATOM 1409 C C . ALA A 1 192 ? -17.842 -0.217 15.999 1.00 89.38 192 ALA A C 1
ATOM 1411 O O . ALA A 1 192 ? -18.456 0.817 16.253 1.00 89.38 192 ALA A O 1
ATOM 1412 N N . SER A 1 193 ? -17.763 -1.223 16.873 1.00 85.88 193 SER A N 1
ATOM 1413 C CA . SER A 1 193 ? -18.548 -1.257 18.113 1.00 85.88 193 SER A CA 1
ATOM 1414 C C . SER A 1 193 ? -18.060 -0.280 19.187 1.00 85.88 193 SER A C 1
ATOM 1416 O O . SER A 1 193 ? -18.838 0.123 20.044 1.00 85.88 193 SER A O 1
ATOM 1418 N N . GLU A 1 194 ? -16.768 0.056 19.174 1.00 90.62 194 GLU A N 1
ATOM 1419 C CA . GLU A 1 194 ? -16.094 0.883 20.180 1.00 90.62 194 GLU A CA 1
ATOM 1420 C C . GLU A 1 194 ? -14.946 1.672 19.529 1.00 90.62 194 GLU A C 1
ATOM 1422 O O . GLU A 1 194 ? -14.350 1.166 18.573 1.00 90.62 194 GLU A O 1
ATOM 1427 N N . PRO A 1 195 ? -14.574 2.855 20.059 1.00 93.00 195 PRO A N 1
ATOM 1428 C CA . PRO A 1 195 ? -13.502 3.695 19.527 1.00 93.00 195 PRO A CA 1
ATOM 1429 C C . PRO A 1 195 ? -12.101 3.180 19.902 1.00 93.00 195 PRO A C 1
ATOM 1431 O O . PRO A 1 195 ? -11.263 3.912 20.420 1.00 93.00 195 PRO A O 1
ATOM 1434 N N . TRP A 1 196 ? -11.814 1.902 19.634 1.00 93.00 196 TRP A N 1
ATOM 1435 C CA . TRP A 1 196 ? -10.519 1.271 19.944 1.00 93.00 196 TRP A CA 1
ATOM 1436 C C . TRP A 1 196 ? -9.332 1.976 19.270 1.00 93.00 196 TRP A C 1
ATOM 1438 O O . TRP A 1 196 ? -8.198 1.855 19.723 1.00 93.00 196 TRP A O 1
ATOM 1448 N N . TRP A 1 197 ? -9.585 2.726 18.199 1.00 92.62 197 TRP A N 1
ATOM 1449 C CA . TRP A 1 197 ? -8.585 3.500 17.470 1.00 92.62 197 TRP A CA 1
ATOM 1450 C C . TRP A 1 197 ? -8.109 4.759 18.189 1.00 92.62 197 TRP A C 1
ATOM 1452 O O . TRP A 1 197 ? -7.134 5.365 17.756 1.00 92.62 197 TRP A O 1
ATOM 1462 N N . GLU A 1 198 ? -8.773 5.167 19.269 1.00 91.69 198 GLU A N 1
ATOM 1463 C CA . GLU A 1 198 ? -8.274 6.233 20.140 1.00 91.69 198 GLU A CA 1
ATOM 1464 C C . GLU A 1 198 ? -7.096 5.752 21.009 1.00 91.69 198 GLU A C 1
ATOM 1466 O O . GLU A 1 198 ? -6.291 6.568 21.460 1.00 91.69 198 GLU A O 1
ATOM 1471 N N . ASP A 1 199 ? -6.935 4.434 21.203 1.00 92.62 199 ASP A N 1
ATOM 1472 C CA . ASP A 1 199 ? -5.732 3.854 21.806 1.00 92.62 199 ASP A CA 1
ATOM 1473 C C . ASP A 1 199 ? -4.613 3.765 20.757 1.00 92.62 199 ASP A C 1
ATOM 1475 O O . ASP A 1 199 ? -4.589 2.874 19.903 1.00 92.62 199 ASP A O 1
ATOM 1479 N N . GLU A 1 200 ? -3.636 4.672 20.856 1.00 87.81 200 GLU A N 1
ATOM 1480 C CA . GLU A 1 200 ? -2.481 4.727 19.952 1.00 87.81 200 GLU A CA 1
ATOM 1481 C C . GLU A 1 200 ? -1.714 3.396 19.874 1.00 87.81 200 GLU A C 1
ATOM 1483 O O . GLU A 1 200 ? -1.172 3.057 18.818 1.00 87.81 200 GLU A O 1
ATOM 1488 N N . ARG A 1 201 ? -1.667 2.608 20.960 1.00 90.38 201 ARG A N 1
ATOM 1489 C CA . ARG A 1 201 ? -0.976 1.309 20.959 1.00 90.38 201 ARG A CA 1
ATOM 1490 C C . ARG A 1 201 ? -1.753 0.276 20.166 1.00 90.38 201 ARG A C 1
ATOM 1492 O O . ARG A 1 201 ? -1.146 -0.502 19.432 1.00 90.38 201 ARG A O 1
ATOM 1499 N N . GLU A 1 202 ? -3.069 0.249 20.331 1.00 91.25 202 GLU A N 1
ATOM 1500 C CA . GLU A 1 202 ? -3.926 -0.685 19.611 1.00 91.25 202 GLU A CA 1
ATOM 1501 C C . GLU A 1 202 ? -3.977 -0.347 18.124 1.00 91.25 202 GLU A C 1
ATOM 1503 O O . GLU A 1 202 ? -3.777 -1.225 17.285 1.00 91.25 202 GLU A O 1
ATOM 1508 N N . LEU A 1 203 ? -4.116 0.937 17.796 1.00 88.62 203 LEU A N 1
ATOM 1509 C CA . LEU A 1 203 ? -4.046 1.427 16.428 1.00 88.62 203 LEU A CA 1
ATOM 1510 C C . LEU A 1 203 ? -2.708 1.072 15.765 1.00 88.62 203 LEU A C 1
ATOM 1512 O O . LEU A 1 203 ? -2.692 0.573 14.641 1.00 88.62 203 LEU A O 1
ATOM 1516 N N . ALA A 1 204 ? -1.585 1.240 16.471 1.00 86.88 204 ALA A N 1
ATOM 1517 C CA . ALA A 1 204 ? -0.278 0.829 15.967 1.00 86.88 204 ALA A CA 1
ATOM 1518 C C . ALA A 1 204 ? -0.193 -0.685 15.703 1.00 86.88 204 ALA A C 1
ATOM 1520 O O . ALA A 1 204 ? 0.378 -1.092 14.692 1.00 86.88 204 ALA A O 1
ATOM 1521 N N . ARG A 1 205 ? -0.763 -1.537 16.571 1.00 90.00 205 ARG A N 1
ATOM 1522 C CA . ARG A 1 205 ? -0.822 -2.996 16.336 1.00 90.00 205 ARG A CA 1
ATOM 1523 C C . ARG A 1 205 ? -1.671 -3.342 15.121 1.00 90.00 205 ARG A C 1
ATOM 1525 O O . ARG A 1 205 ? -1.274 -4.194 14.335 1.00 90.00 205 ARG A O 1
ATOM 1532 N N . VAL A 1 206 ? -2.820 -2.689 14.976 1.00 89.12 206 VAL A N 1
ATOM 1533 C CA . VAL A 1 206 ? -3.725 -2.875 13.842 1.00 89.12 206 VAL A CA 1
ATOM 1534 C C . VAL A 1 206 ? -3.036 -2.506 12.531 1.00 89.12 206 VAL A C 1
ATOM 1536 O O . VAL A 1 206 ? -3.024 -3.305 11.600 1.00 89.12 206 VAL A O 1
ATOM 1539 N N . VAL A 1 207 ? -2.387 -1.344 12.475 1.00 84.38 207 VAL A N 1
ATOM 1540 C CA . VAL A 1 207 ? -1.652 -0.906 11.283 1.00 84.38 207 VAL A CA 1
ATOM 1541 C C . VAL A 1 207 ? -0.517 -1.862 10.932 1.00 84.38 207 VAL A C 1
ATOM 1543 O O . VAL A 1 207 ? -0.317 -2.124 9.757 1.00 84.38 207 VAL A O 1
ATOM 1546 N N . LYS A 1 208 ? 0.178 -2.443 11.918 1.00 85.06 208 LYS A N 1
ATOM 1547 C CA . LYS A 1 208 ? 1.239 -3.441 11.680 1.00 85.06 208 LYS A CA 1
ATOM 1548 C C . LYS A 1 208 ? 0.749 -4.732 11.024 1.00 85.06 208 LYS A C 1
ATOM 1550 O O . LYS A 1 208 ? 1.543 -5.414 10.387 1.00 85.06 208 LYS A O 1
ATOM 1555 N N . ILE A 1 209 ? -0.523 -5.090 11.205 1.00 83.56 209 ILE A N 1
ATOM 1556 C CA . ILE A 1 209 ? -1.127 -6.264 10.550 1.00 83.56 209 ILE A CA 1
ATOM 1557 C C . ILE A 1 209 ? -1.357 -5.981 9.061 1.00 83.56 209 ILE A C 1
ATOM 1559 O O . ILE A 1 209 ? -1.341 -6.898 8.244 1.00 83.56 209 ILE A O 1
ATOM 1563 N N . ILE A 1 210 ? -1.546 -4.711 8.701 1.00 80.81 210 ILE A N 1
ATOM 1564 C CA . ILE A 1 210 ? -1.741 -4.283 7.323 1.00 80.81 210 ILE A CA 1
ATOM 1565 C C . ILE A 1 210 ? -0.350 -4.068 6.712 1.00 80.81 210 ILE A C 1
ATOM 1567 O O . ILE A 1 210 ? 0.448 -3.299 7.245 1.00 80.81 210 ILE A O 1
ATOM 1571 N N . PRO A 1 211 ? -0.010 -4.741 5.608 1.00 66.94 211 PRO A N 1
ATOM 1572 C CA . PRO A 1 211 ? 1.303 -4.674 5.010 1.00 66.94 211 PRO A CA 1
ATOM 1573 C C . PRO A 1 211 ? 1.628 -3.231 4.660 1.00 66.94 211 PRO A C 1
ATOM 1575 O O . PRO A 1 211 ? 0.790 -2.461 4.183 1.00 66.94 211 PRO A O 1
ATOM 1578 N N . ALA A 1 212 ? 2.892 -2.901 4.893 1.00 57.72 212 ALA A N 1
ATOM 1579 C CA . ALA A 1 212 ? 3.506 -1.593 4.749 1.00 57.72 212 ALA A CA 1
ATOM 1580 C C . ALA A 1 212 ? 3.607 -1.120 3.277 1.00 57.72 212 ALA A C 1
ATOM 1582 O O . ALA A 1 212 ? 4.598 -0.528 2.874 1.00 57.72 212 ALA A O 1
ATOM 1583 N N . ALA A 1 213 ? 2.598 -1.359 2.441 1.00 53.84 213 ALA A N 1
ATOM 1584 C CA . ALA A 1 213 ? 2.497 -0.760 1.109 1.00 53.84 213 ALA A CA 1
ATOM 1585 C C . ALA A 1 213 ? 1.733 0.576 1.132 1.00 53.84 213 ALA A C 1
ATOM 1587 O O . ALA A 1 213 ? 1.549 1.207 0.091 1.00 53.84 213 ALA A O 1
ATOM 1588 N N . ALA A 1 214 ? 1.236 0.997 2.298 1.00 54.34 214 ALA A N 1
ATOM 1589 C CA . ALA A 1 214 ? 0.334 2.130 2.400 1.00 54.34 214 ALA A CA 1
ATOM 1590 C C . ALA A 1 214 ? 1.070 3.480 2.424 1.00 54.34 214 ALA A C 1
ATOM 1592 O O . ALA A 1 214 ? 1.978 3.741 3.214 1.00 54.34 214 ALA A O 1
ATOM 1593 N N . SER A 1 215 ? 0.645 4.350 1.519 1.00 61.34 215 SER A N 1
ATOM 1594 C CA . SER A 1 215 ? 1.139 5.710 1.314 1.00 61.34 215 SER A CA 1
ATOM 1595 C C . SER A 1 215 ? 0.202 6.736 1.938 1.00 61.34 215 SER A C 1
ATOM 1597 O O . SER A 1 215 ? -0.954 6.418 2.180 1.00 61.34 215 SER A O 1
ATOM 1599 N N . ALA A 1 216 ? 0.646 7.978 2.139 1.00 54.62 216 ALA A N 1
ATOM 1600 C CA . ALA A 1 216 ? -0.216 9.071 2.591 1.00 54.62 216 ALA A CA 1
ATOM 1601 C C . ALA A 1 216 ? -1.135 9.573 1.455 1.00 54.62 216 ALA A C 1
ATOM 1603 O O . ALA A 1 216 ? -0.949 10.653 0.904 1.00 54.62 216 ALA A O 1
ATOM 1604 N N . GLY A 1 217 ? -2.115 8.758 1.070 1.00 57.28 217 GLY A N 1
ATOM 1605 C CA . GLY A 1 217 ? -3.190 9.164 0.169 1.00 57.28 217 GLY A CA 1
ATOM 1606 C C . GLY A 1 217 ? -4.316 9.882 0.915 1.00 57.28 217 GLY A C 1
ATOM 1607 O O . GLY A 1 217 ? -4.619 9.561 2.065 1.00 57.28 217 GLY A O 1
ATOM 1608 N N . THR A 1 218 ? -4.967 10.835 0.250 1.00 58.19 218 THR A N 1
ATOM 1609 C CA . THR A 1 218 ? -6.213 11.435 0.740 1.00 58.19 218 THR A CA 1
ATOM 1610 C C . THR A 1 218 ? -7.368 10.513 0.374 1.00 58.19 218 THR A C 1
ATOM 1612 O O . THR A 1 218 ? -7.628 10.292 -0.807 1.00 58.19 218 THR A O 1
ATOM 1615 N N . VAL A 1 219 ? -8.075 9.989 1.372 1.00 63.97 219 VAL A N 1
ATOM 1616 C CA . VAL A 1 219 ? -9.349 9.298 1.145 1.00 63.97 219 VAL A CA 1
ATOM 1617 C C . VAL A 1 219 ? -10.468 10.340 1.160 1.00 63.97 219 VAL A C 1
ATOM 1619 O O . VAL A 1 219 ? -10.470 11.238 2.008 1.00 63.97 219 VAL A O 1
ATOM 1622 N N . SER A 1 220 ? -11.398 10.260 0.205 1.00 66.56 220 SER A N 1
ATOM 1623 C CA . SER A 1 220 ? -12.597 11.105 0.191 1.00 66.56 220 SER A CA 1
ATOM 1624 C C . SER A 1 220 ? -13.346 10.969 1.516 1.00 66.56 220 SER A C 1
ATOM 1626 O O . SER A 1 220 ? -13.539 9.861 2.009 1.00 66.56 220 SER A O 1
ATOM 1628 N N . LYS A 1 221 ? -13.768 12.096 2.099 1.00 68.06 221 LYS A N 1
ATOM 1629 C CA . LYS A 1 221 ? -14.598 12.090 3.309 1.00 68.06 221 LYS A CA 1
ATOM 1630 C C . LYS A 1 221 ? -15.983 11.550 2.956 1.00 68.06 221 LYS A C 1
ATOM 1632 O O . LYS A 1 221 ? -16.790 12.280 2.387 1.00 68.06 221 LYS A O 1
ATOM 1637 N N . GLU A 1 222 ? -16.230 10.287 3.272 1.00 77.25 222 GLU A N 1
ATOM 1638 C CA . GLU A 1 222 ? -17.571 9.705 3.321 1.00 77.25 222 GLU A CA 1
ATOM 1639 C C . GLU A 1 222 ? -18.086 9.755 4.769 1.00 77.25 222 GLU A C 1
ATOM 1641 O O . GLU A 1 222 ? -17.304 9.644 5.719 1.00 77.25 222 GLU A O 1
ATOM 1646 N N . ASP A 1 223 ? -19.393 9.958 4.952 1.00 81.62 223 ASP A N 1
ATOM 1647 C CA . ASP A 1 223 ? -19.996 9.982 6.287 1.00 81.62 223 ASP A CA 1
ATOM 1648 C C . ASP A 1 223 ? -19.775 8.635 6.986 1.00 81.62 223 ASP A C 1
ATOM 1650 O O . ASP A 1 223 ? -20.115 7.578 6.458 1.00 81.62 223 ASP A O 1
ATOM 1654 N N . GLY A 1 224 ? -19.200 8.679 8.188 1.00 86.44 224 GLY A N 1
ATOM 1655 C CA . GLY A 1 224 ? -18.918 7.482 8.978 1.00 86.44 224 GLY A CA 1
ATOM 1656 C C . GLY A 1 224 ? -17.624 6.747 8.618 1.00 86.44 224 GLY A C 1
ATOM 1657 O O . GLY A 1 224 ? -17.358 5.699 9.200 1.00 86.44 224 GLY A O 1
ATOM 1658 N N . VAL A 1 225 ? -16.794 7.292 7.722 1.00 89.00 225 VAL A N 1
ATOM 1659 C CA . VAL A 1 225 ? -15.446 6.777 7.448 1.00 89.00 225 VAL A CA 1
ATOM 1660 C C . VAL A 1 225 ? -14.402 7.804 7.876 1.00 89.00 225 VAL A C 1
ATOM 1662 O O . VAL A 1 225 ? -14.446 8.966 7.468 1.00 89.00 225 VAL A O 1
ATOM 1665 N N . ILE A 1 226 ? -13.432 7.386 8.693 1.00 89.88 226 ILE A N 1
ATOM 1666 C CA . ILE A 1 226 ? -12.343 8.255 9.157 1.00 89.88 226 ILE A CA 1
ATOM 1667 C C . ILE A 1 226 ? -10.973 7.674 8.805 1.00 89.88 226 ILE A C 1
ATOM 1669 O O . ILE A 1 226 ? -10.764 6.464 8.834 1.00 89.88 226 ILE A O 1
ATOM 1673 N N . VAL A 1 227 ? -10.009 8.551 8.519 1.00 87.81 227 VAL A N 1
ATOM 1674 C CA . VAL A 1 227 ? -8.589 8.182 8.482 1.00 87.81 227 VAL A CA 1
ATOM 1675 C C . VAL A 1 227 ? -8.049 8.352 9.906 1.00 87.81 227 VAL A C 1
ATOM 1677 O O . VAL A 1 227 ? -8.005 9.484 10.394 1.00 87.81 227 VAL A O 1
ATOM 1680 N N . PRO A 1 228 ? -7.656 7.272 10.602 1.00 85.75 228 PRO A N 1
ATOM 1681 C CA . PRO A 1 228 ? -7.354 7.337 12.033 1.00 85.75 228 PRO A CA 1
ATOM 1682 C C . PRO A 1 228 ? -6.025 8.022 12.358 1.00 85.75 228 PRO A C 1
ATOM 1684 O O . PRO A 1 228 ? -5.764 8.366 13.508 1.00 85.75 228 PRO A O 1
ATOM 1687 N N . ILE A 1 229 ? -5.162 8.206 11.357 1.00 83.56 229 ILE A N 1
ATOM 1688 C CA . ILE A 1 229 ? -3.804 8.715 11.525 1.00 83.56 229 ILE A CA 1
ATOM 1689 C C . ILE A 1 229 ? -3.567 9.827 10.506 1.00 83.56 229 ILE A C 1
ATOM 1691 O O . ILE A 1 229 ? -3.827 9.656 9.317 1.00 83.56 229 ILE A O 1
ATOM 1695 N N . SER A 1 230 ? -3.049 10.973 10.954 1.00 82.06 230 SER A N 1
ATOM 1696 C CA . SER A 1 230 ? -2.612 12.028 10.033 1.00 82.06 230 SER A CA 1
ATOM 1697 C C . SER A 1 230 ? -1.461 11.538 9.146 1.00 82.06 230 SER A C 1
ATOM 1699 O O . SER A 1 230 ? -0.687 10.676 9.553 1.00 82.06 230 SER A O 1
ATOM 1701 N N . GLY A 1 231 ? -1.283 12.120 7.955 1.00 75.88 231 GLY A N 1
ATOM 1702 C CA . GLY A 1 231 ? -0.204 11.711 7.043 1.00 75.88 231 GLY A CA 1
ATOM 1703 C C . GLY A 1 231 ? 1.190 11.728 7.691 1.00 75.88 231 GLY A C 1
ATOM 1704 O O . GLY A 1 231 ? 1.978 10.812 7.498 1.00 75.88 231 GLY A O 1
ATOM 1705 N N . GLU A 1 232 ? 1.483 12.711 8.545 1.00 74.62 232 GLU A N 1
ATOM 1706 C CA . GLU A 1 232 ? 2.754 12.777 9.278 1.00 74.62 232 GLU A CA 1
ATOM 1707 C C . GLU A 1 232 ? 2.924 11.623 10.280 1.00 74.62 232 GLU A C 1
ATOM 1709 O O . GLU A 1 232 ? 3.952 10.935 10.277 1.00 74.62 232 GLU A O 1
ATOM 1714 N N . LYS A 1 233 ? 1.900 11.377 11.111 1.00 80.31 233 LYS A N 1
ATOM 1715 C CA . LYS A 1 233 ? 1.904 10.264 12.068 1.00 80.31 233 LYS A CA 1
ATOM 1716 C C . LYS A 1 233 ? 1.968 8.916 11.340 1.00 80.31 233 LYS A C 1
ATOM 1718 O O . LYS A 1 233 ? 2.591 7.989 11.850 1.00 80.31 233 LYS A O 1
ATOM 1723 N N . TRP A 1 234 ? 1.397 8.824 10.138 1.00 79.75 234 TRP A N 1
ATOM 1724 C CA . TRP A 1 234 ? 1.453 7.634 9.294 1.00 79.75 234 TRP A CA 1
ATOM 1725 C C . TRP A 1 234 ? 2.893 7.293 8.911 1.00 79.75 234 TRP A C 1
ATOM 1727 O O . TRP A 1 234 ? 3.345 6.181 9.170 1.00 79.75 234 TRP A O 1
ATOM 1737 N N . TYR A 1 235 ? 3.663 8.259 8.396 1.00 78.38 235 TYR A N 1
ATOM 1738 C CA . TYR A 1 235 ? 5.077 8.026 8.086 1.00 78.38 235 TYR A CA 1
ATOM 1739 C C . TYR A 1 235 ? 5.900 7.679 9.326 1.00 78.38 235 TYR A C 1
ATOM 1741 O O . TYR A 1 235 ? 6.810 6.857 9.241 1.00 78.38 235 TYR A O 1
ATOM 1749 N N . ALA A 1 236 ? 5.617 8.299 10.474 1.00 82.88 236 ALA A N 1
ATOM 1750 C CA . ALA A 1 236 ? 6.310 7.967 11.716 1.00 82.88 236 ALA A CA 1
ATOM 1751 C C . ALA A 1 236 ? 6.048 6.516 12.144 1.00 82.88 236 ALA A C 1
ATOM 1753 O O . ALA A 1 236 ? 6.997 5.779 12.417 1.00 82.88 236 ALA A O 1
ATOM 1754 N N . LEU A 1 237 ? 4.782 6.094 12.129 1.00 82.62 237 LEU A N 1
ATOM 1755 C CA . LEU A 1 237 ? 4.384 4.729 12.450 1.00 82.62 237 LEU A CA 1
ATOM 1756 C C . LEU A 1 237 ? 4.964 3.724 11.453 1.00 82.62 237 LEU A C 1
ATOM 1758 O O . LEU A 1 237 ? 5.482 2.686 11.852 1.00 82.62 237 LEU A O 1
ATOM 1762 N N . PHE A 1 238 ? 4.952 4.050 10.164 1.00 81.31 238 PHE A N 1
ATOM 1763 C CA . PHE A 1 238 ? 5.541 3.216 9.126 1.00 81.31 238 PHE A CA 1
ATOM 1764 C C . PHE A 1 238 ? 7.039 2.991 9.346 1.00 81.31 238 PHE A C 1
ATOM 1766 O O . PHE A 1 238 ? 7.504 1.853 9.321 1.00 81.31 238 PHE A O 1
ATOM 1773 N N . ARG A 1 239 ? 7.800 4.064 9.614 1.00 83.81 239 ARG A N 1
ATOM 1774 C CA . ARG A 1 239 ? 9.234 3.952 9.924 1.00 83.81 239 ARG A CA 1
ATOM 1775 C C . ARG A 1 239 ? 9.465 3.079 11.150 1.00 83.81 239 ARG A C 1
ATOM 1777 O O . ARG A 1 239 ? 10.381 2.264 11.160 1.00 83.81 239 ARG A O 1
ATOM 1784 N N . GLN A 1 240 ? 8.617 3.224 12.165 1.00 84.81 240 GLN A N 1
ATOM 1785 C CA . GLN A 1 240 ? 8.681 2.364 13.334 1.00 84.81 240 GLN A CA 1
ATOM 1786 C C . GLN A 1 240 ? 8.469 0.890 12.958 1.00 84.81 240 GLN A C 1
ATOM 1788 O O . GLN A 1 240 ? 9.235 0.048 13.411 1.00 84.81 240 GLN A O 1
ATOM 1793 N N . CYS A 1 241 ? 7.478 0.580 12.117 1.00 82.56 241 CYS A N 1
ATOM 1794 C CA . CYS A 1 241 ? 7.209 -0.789 11.672 1.00 82.56 241 CYS A CA 1
ATOM 1795 C C . CYS A 1 241 ? 8.402 -1.385 10.913 1.00 82.56 241 CYS A C 1
ATOM 1797 O O . CYS A 1 241 ? 8.840 -2.480 11.241 1.00 82.56 241 CYS A O 1
ATOM 1799 N N . VAL A 1 242 ? 8.966 -0.647 9.953 1.00 82.75 242 VAL A N 1
ATOM 1800 C CA . VAL A 1 242 ? 10.139 -1.090 9.178 1.00 82.75 242 VAL A CA 1
ATOM 1801 C C . VAL A 1 242 ? 11.351 -1.317 10.089 1.00 82.75 242 VAL A C 1
ATOM 1803 O O . VAL A 1 242 ? 12.000 -2.353 10.003 1.00 82.75 242 VAL A O 1
ATOM 1806 N N . ALA A 1 243 ? 11.623 -0.412 11.031 1.00 84.81 243 ALA A N 1
ATOM 1807 C CA . ALA A 1 243 ? 12.730 -0.589 11.969 1.00 84.81 243 ALA A CA 1
ATOM 1808 C C . ALA A 1 243 ? 12.515 -1.765 12.945 1.00 84.81 243 ALA A C 1
ATOM 1810 O O . ALA A 1 243 ? 13.471 -2.442 13.314 1.00 84.81 243 ALA A O 1
ATOM 1811 N N . GLU A 1 244 ? 11.274 -2.044 13.357 1.00 85.50 244 GLU A N 1
ATOM 1812 C CA . GLU A 1 244 ? 10.947 -3.221 14.17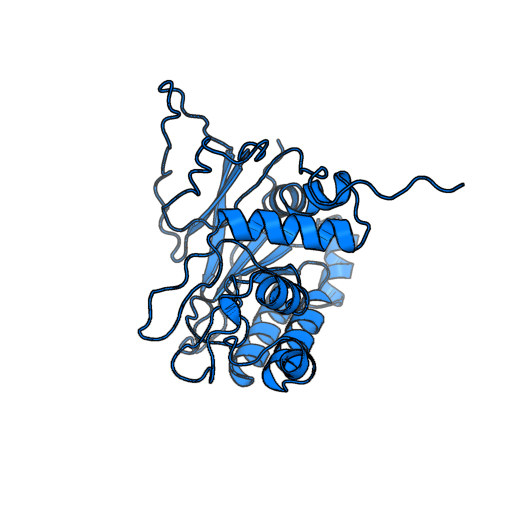6 1.00 85.50 244 GLU A CA 1
ATOM 1813 C C . GLU A 1 244 ? 11.112 -4.547 13.417 1.00 85.50 244 GLU A C 1
ATOM 1815 O O . GLU A 1 244 ? 11.379 -5.569 14.049 1.00 85.50 244 GLU A O 1
ATOM 1820 N N . LEU A 1 245 ? 11.024 -4.532 12.081 1.00 83.25 245 LEU A N 1
ATOM 1821 C CA . LEU A 1 245 ? 11.392 -5.673 11.232 1.00 83.25 245 LEU A CA 1
ATOM 1822 C C . LEU A 1 245 ? 12.914 -5.902 11.171 1.00 83.25 245 LEU A C 1
ATOM 1824 O O . LEU A 1 245 ? 13.359 -6.900 10.612 1.00 83.25 245 LEU A O 1
ATO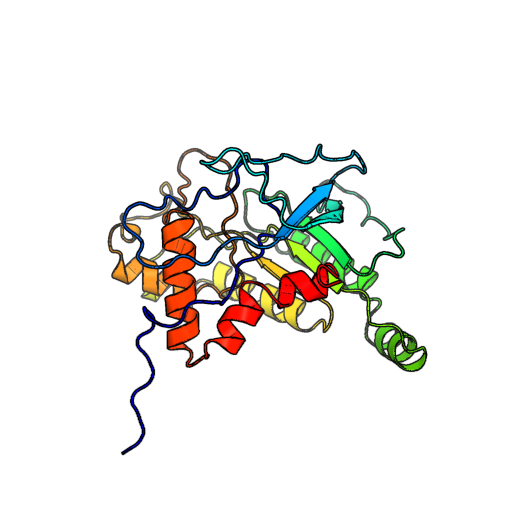M 1828 N N . GLY A 1 246 ? 13.712 -5.022 11.785 1.00 86.06 246 GLY A N 1
ATOM 1829 C CA . GLY A 1 246 ? 15.172 -5.106 11.797 1.00 86.06 246 GLY A CA 1
ATOM 1830 C C . GLY A 1 246 ? 15.834 -4.501 10.560 1.00 86.06 246 GLY A C 1
ATOM 1831 O O . GLY A 1 246 ? 17.040 -4.666 10.387 1.00 86.06 246 GLY A O 1
ATOM 1832 N N . GLU A 1 247 ? 15.067 -3.797 9.728 1.00 87.31 247 GLU A N 1
ATOM 1833 C CA . GLU A 1 247 ? 15.573 -3.133 8.531 1.00 87.31 247 GLU A CA 1
ATOM 1834 C C . GLU A 1 247 ? 16.418 -1.905 8.886 1.00 87.31 247 GLU A C 1
ATOM 1836 O O . GLU A 1 247 ? 16.140 -1.164 9.838 1.00 87.31 247 GLU A O 1
ATOM 1841 N N . ASP A 1 248 ? 17.471 -1.679 8.104 1.00 87.62 248 ASP A N 1
ATOM 1842 C CA . ASP A 1 248 ? 18.411 -0.591 8.334 1.00 87.62 248 ASP A CA 1
ATOM 1843 C C . ASP A 1 248 ? 18.009 0.714 7.618 1.00 87.62 248 ASP A C 1
ATOM 1845 O O . ASP A 1 248 ? 16.955 0.853 6.989 1.00 87.62 248 ASP A O 1
ATOM 1849 N N . LYS A 1 249 ? 18.872 1.729 7.734 1.00 87.75 249 LYS A N 1
ATOM 1850 C CA . LYS A 1 249 ? 18.676 3.026 7.076 1.00 87.75 249 LYS A CA 1
ATOM 1851 C C . LYS A 1 249 ? 18.641 2.915 5.544 1.00 87.75 249 LYS A C 1
ATOM 1853 O O . LYS A 1 249 ? 17.941 3.705 4.905 1.00 87.75 249 LYS A O 1
ATOM 1858 N N . GLY A 1 250 ? 19.397 1.984 4.966 1.00 88.75 250 GLY A N 1
ATOM 1859 C CA . GLY A 1 250 ? 19.430 1.735 3.528 1.00 88.75 250 GLY A CA 1
ATOM 1860 C C . GLY A 1 250 ? 18.081 1.220 3.047 1.00 88.75 250 GLY A C 1
ATOM 1861 O O . GLY A 1 250 ? 17.448 1.875 2.223 1.00 88.75 250 GLY A O 1
ATOM 1862 N N . ALA A 1 251 ? 17.578 0.150 3.666 1.00 87.00 251 ALA A N 1
ATOM 1863 C CA . ALA A 1 251 ? 16.256 -0.403 3.376 1.00 87.00 251 ALA A CA 1
ATOM 1864 C C . ALA A 1 251 ? 15.136 0.639 3.556 1.00 87.00 251 ALA A C 1
ATOM 1866 O O . ALA A 1 251 ? 14.276 0.799 2.689 1.00 87.00 251 ALA A O 1
ATOM 1867 N N . MET A 1 252 ? 15.188 1.435 4.632 1.00 86.00 252 MET A N 1
ATOM 1868 C CA . MET A 1 252 ? 14.252 2.545 4.840 1.00 86.00 252 MET A CA 1
ATOM 1869 C C . MET A 1 252 ? 14.290 3.568 3.694 1.00 86.00 252 MET A C 1
ATOM 1871 O O . MET A 1 252 ? 13.247 4.036 3.238 1.00 86.00 252 MET A O 1
ATOM 1875 N N . THR A 1 253 ? 15.490 3.938 3.240 1.00 85.62 253 THR A N 1
ATOM 1876 C CA . THR A 1 253 ? 15.686 4.896 2.141 1.00 85.62 253 THR A CA 1
ATOM 1877 C C . THR A 1 253 ? 15.223 4.317 0.809 1.00 85.62 253 THR A C 1
ATOM 1879 O O . THR A 1 253 ? 14.635 5.038 0.000 1.00 85.62 253 THR A O 1
ATOM 1882 N N . ASP A 1 254 ? 15.415 3.020 0.592 1.00 86.19 254 ASP A N 1
ATOM 1883 C CA . ASP A 1 254 ? 14.931 2.336 -0.599 1.00 86.19 254 ASP A CA 1
ATOM 1884 C C . ASP A 1 254 ? 13.406 2.341 -0.661 1.00 86.19 254 ASP A C 1
ATOM 1886 O O . ASP A 1 254 ? 12.840 2.765 -1.670 1.00 86.19 254 ASP A O 1
ATOM 1890 N N . ILE A 1 255 ? 12.744 1.976 0.439 1.00 83.31 255 ILE A N 1
ATOM 1891 C CA . ILE A 1 255 ? 11.280 1.960 0.543 1.00 83.31 255 ILE A CA 1
ATOM 1892 C C . ILE A 1 255 ? 10.691 3.364 0.342 1.00 83.31 255 ILE A C 1
ATOM 1894 O O . ILE A 1 255 ? 9.710 3.528 -0.380 1.00 83.31 255 ILE A O 1
ATOM 1898 N N . MET A 1 256 ? 11.294 4.380 0.964 1.00 82.31 256 MET A N 1
ATOM 1899 C CA . MET A 1 256 ? 10.750 5.745 1.019 1.00 82.31 256 MET A CA 1
ATOM 1900 C C . MET A 1 256 ? 11.156 6.643 -0.155 1.00 82.31 256 MET A C 1
ATOM 1902 O O . MET A 1 256 ? 10.585 7.725 -0.323 1.00 82.31 256 MET A O 1
ATOM 1906 N N . ALA A 1 257 ? 12.163 6.249 -0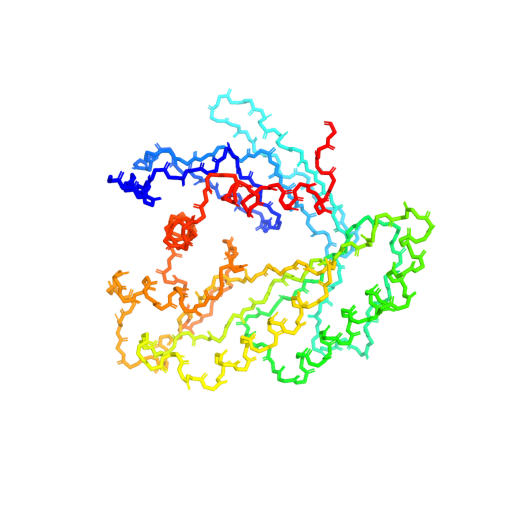.936 1.00 83.12 257 ALA A N 1
ATOM 1907 C CA . ALA A 1 257 ? 12.675 7.064 -2.031 1.00 83.12 257 ALA A CA 1
ATOM 1908 C C . ALA A 1 257 ? 13.220 6.243 -3.201 1.00 83.12 257 ALA A C 1
ATOM 1910 O O . ALA A 1 257 ? 12.708 6.369 -4.312 1.00 83.12 257 ALA A O 1
ATOM 1911 N N . ALA A 1 258 ? 14.249 5.414 -2.989 1.00 85.00 258 ALA A N 1
ATOM 1912 C CA . ALA A 1 258 ? 15.009 4.857 -4.114 1.00 85.00 258 ALA A CA 1
ATOM 1913 C C . ALA A 1 258 ? 14.171 3.934 -5.016 1.00 85.00 258 ALA A C 1
ATOM 1915 O O . ALA A 1 258 ? 14.440 3.841 -6.213 1.00 85.00 258 ALA A O 1
ATOM 1916 N N . ASN A 1 259 ? 13.144 3.269 -4.476 1.00 85.19 259 ASN A N 1
ATOM 1917 C CA . ASN A 1 259 ? 12.186 2.492 -5.264 1.00 85.19 259 ASN A CA 1
ATOM 1918 C C . ASN A 1 259 ? 11.413 3.378 -6.245 1.00 85.19 259 ASN A C 1
ATOM 1920 O O . ASN A 1 259 ? 11.343 3.057 -7.428 1.00 8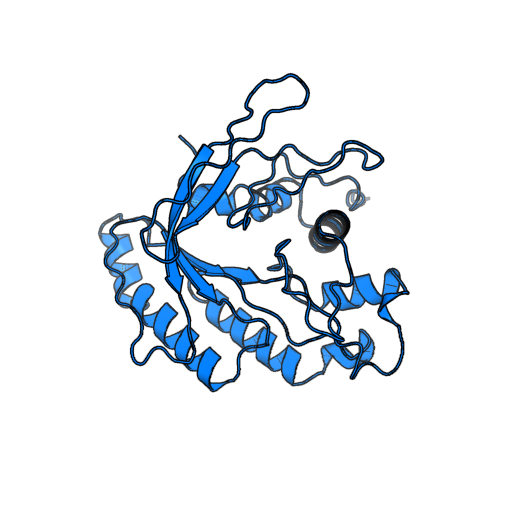5.19 259 ASN A O 1
ATOM 1924 N N . ALA A 1 260 ? 10.886 4.513 -5.781 1.00 82.75 260 ALA A N 1
ATOM 1925 C CA . ALA A 1 260 ? 10.178 5.460 -6.638 1.00 82.75 260 ALA A CA 1
ATOM 1926 C C . ALA A 1 260 ? 11.121 6.099 -7.670 1.00 82.75 260 ALA A C 1
ATOM 1928 O O . ALA A 1 260 ? 10.751 6.274 -8.826 1.00 82.75 260 ALA A O 1
ATOM 1929 N N . GLU A 1 261 ? 12.363 6.402 -7.293 1.00 84.19 261 GLU A N 1
ATOM 1930 C CA . GLU A 1 261 ? 13.343 6.950 -8.235 1.00 84.19 261 GLU A CA 1
ATOM 1931 C C . GLU A 1 261 ? 13.701 5.982 -9.353 1.00 84.19 261 GLU A C 1
ATOM 1933 O O . GLU A 1 261 ? 13.783 6.403 -10.505 1.00 84.19 261 GLU A O 1
ATOM 1938 N N . ARG A 1 262 ? 13.881 4.697 -9.028 1.00 84.56 262 ARG A N 1
ATOM 1939 C CA . ARG A 1 262 ? 14.117 3.643 -10.019 1.00 84.56 262 ARG A CA 1
ATOM 1940 C C . ARG A 1 262 ? 12.895 3.427 -10.900 1.00 84.56 262 ARG A C 1
ATOM 1942 O O . ARG A 1 262 ? 13.034 3.390 -12.116 1.00 84.56 262 ARG A O 1
ATOM 1949 N N . LEU A 1 263 ? 11.714 3.345 -10.287 1.00 84.25 263 LEU A N 1
ATOM 1950 C CA . LEU A 1 263 ? 10.439 3.174 -10.982 1.00 84.25 263 LEU A CA 1
ATOM 1951 C C . LEU A 1 263 ? 10.219 4.274 -12.030 1.00 84.25 263 LEU A C 1
ATOM 1953 O O . LEU A 1 263 ? 9.869 3.980 -13.165 1.00 84.25 263 LEU A O 1
ATOM 1957 N N . TYR A 1 264 ? 10.477 5.531 -11.671 1.00 81.25 264 TYR A N 1
ATOM 1958 C CA . TYR A 1 264 ? 10.207 6.685 -12.535 1.00 81.25 264 TYR A CA 1
ATOM 1959 C C . TYR A 1 264 ? 11.441 7.280 -13.217 1.00 81.25 264 TYR A C 1
ATOM 1961 O O . TYR A 1 264 ? 11.346 8.361 -13.797 1.00 81.25 264 TYR A O 1
ATOM 1969 N N . ALA A 1 265 ? 12.593 6.607 -13.144 1.00 81.88 265 ALA A N 1
ATOM 1970 C CA . ALA A 1 265 ? 13.871 7.090 -13.671 1.00 81.88 265 ALA A CA 1
ATOM 1971 C C . ALA A 1 265 ? 14.198 8.547 -13.254 1.00 81.88 265 ALA A C 1
ATOM 1973 O O . ALA A 1 265 ? 14.633 9.367 -14.062 1.00 81.88 265 ALA A O 1
ATOM 1974 N N . LEU A 1 266 ? 13.975 8.890 -11.977 1.00 73.38 266 LEU A N 1
ATOM 1975 C CA . LEU A 1 266 ? 14.150 10.259 -11.453 1.00 73.38 266 LEU A CA 1
ATOM 1976 C C . LEU A 1 266 ? 15.631 10.649 -11.292 1.00 73.38 266 LEU A C 1
ATOM 1978 O O . LEU A 1 266 ? 15.984 11.833 -11.241 1.00 73.38 266 LEU A O 1
ATOM 1982 N N . THR A 1 267 ? 16.521 9.665 -11.217 1.00 68.56 267 THR A N 1
ATOM 1983 C CA . THR A 1 267 ? 17.971 9.863 -11.161 1.00 68.56 267 THR A CA 1
ATOM 1984 C C . THR A 1 267 ? 18.547 10.094 -12.561 1.00 68.56 267 THR A C 1
ATOM 1986 O O . THR A 1 267 ? 18.625 9.175 -13.370 1.00 68.56 267 THR A O 1
ATOM 1989 N N . GLN A 1 268 ? 18.970 11.337 -12.801 1.00 52.78 268 GLN A N 1
ATOM 1990 C CA . GLN A 1 268 ? 19.898 11.787 -13.847 1.00 52.78 268 GLN A CA 1
ATOM 1991 C C . GLN A 1 268 ? 20.825 12.831 -13.232 1.00 52.78 268 GLN A C 1
ATOM 1993 O O . GLN A 1 268 ? 20.282 13.707 -12.511 1.00 52.78 268 GLN A O 1
#

pLDDT: mean 75.27, std 15.73, range [38.12, 93.94]

Organism: Trichosporon asahii var. asahii (strain CBS 8904) (NCBI:txid1220162)

Secondary structure (DSSP, 8-state):
-PPPPPPGGG---S-EEEE---S------SSS-S-PPPEEEEEEEETTSPPPP--PPPPTTS----PEEEEEEEEE--TT-SSPPP----SSEEEEE---SSPPPHHHHHHHHHHHHHHH--HHHHHHHHHTT--PPEEEEEEEPPPPB-S-HHHHTT-HHHHHHHHHHHHHHTSTTEEEEEPPP-EETTT-SS-GGGSHHHHHHHHHHS-TTB--PPPP--TTEE-SS-HHHHHHHHHHHHHHTT--HHHHHIIIIIHHHHHTT---

Radius of gyration: 19.21 Å; chains: 1; bounding box: 48×48×49 Å

Foldseek 3Di:
DDDDFDALLPQAAQEFEAEDDPPDPPPPDPPDDPDDHYHQAYEDEDAPPDDDPPPFDQDPVRDTSHRDYYYAYEFEQDPPDPDGDDDPDPALEYEHEDLDLAADDPVSLVVVVVNLCRQQVPDVVVVVCVVVVHPRRAYEYEAHEQHADQDWLVPLLPDPSNVVSVVSVVVQVVRPRYQYAYAQHKHQQVRRPDPLLVPVVRVLSNSLSPDLNHAHDDRPDDPRIGRSAHRVRSLSSSSSSCVVVVDHSVVNNCSRPVVVCVNNVSDD